Protein AF-A0A8S2HSR0-F1 (afdb_monomer_lite)

pLDDT: mean 73.61, std 18.86, range [25.25, 98.0]

Foldseek 3Di:
DDDDDPPPAPFFFLLLQFPDQDDPLPPVLLVPLPQVLVLLVLFPPPDFDLLACNLQVSVLSVVVVVLLVLLVVLLVVLSVVSRVDIPDDPDDDDPVVVVVVLVVSVVVSLVVSLVVSVVVVCVVVCCVLVVPDQAPSNSQWDWDDPDPPDDTDIDRDQLDPVDPDGSNHCQQNRKDFHAHADPVGHGLGTDPQQIRGNYSVSSNQSGFQLLLQDPVSVVSSQVVSCVRRVDGSPDDRDHDDVVSAPDDSRDGRNVCSSSSVGRDGRRDGDPCSRPVD

Sequence (277 aa):
MGGLFHNEYPMINISQLATTIDKPIDKEFLALPFHWINYLQLTSIAELNKNDVRGVGPLIFQTLSSFCDLSLKTIENELSIFNSTKYVTKNVYLQDLFQSQSEQTVAFFIQRTINTFLLTLSVVRGASTSNQLYSGLLTNWIFTTTDLVFPQFFYNDPANPSMYCSCKTDPTTCSALAGVYDYIGRPLIIIPNFRVGCYVIETTFSSTIECFYNQTCFNSFNKLIYSESNARFNATPMIWSQNTSRYLPTTNVQTIIEQLMIERWNDEISFESYFNE

Organism: NCBI:txid1234261

Secondary structure (DSSP, 8-state):
------------BGGGS-S-------HHHHHTHHHHHHHHTTS--TT--TTBHHHHHHHHHHHHHHHHHHHHHHHHHHHHHHHHSB---SS---HHHHHHHHHHHHHHHHHHHHHHHHHHHHHHHHHHHHS-PPPTT-TT-EEE--TTTSPPEEE---S-TTS---TTT-TTT-EEEEEEE-TTS-EEEEEEEEEEESSHHHHHHH-B-GGGG-HHHHHHHHHHHHHHHS-----------TTT-SS-TTSBHHHHHHTTT-S-------HHHHH--

Structure (mmCIF, N/CA/C/O backbone):
data_AF-A0A8S2HSR0-F1
#
_entry.id   AF-A0A8S2HSR0-F1
#
loop_
_atom_site.group_PDB
_atom_site.id
_atom_site.type_symbol
_atom_site.label_atom_id
_atom_site.label_alt_id
_atom_site.label_comp_id
_atom_site.label_asym_id
_atom_site.label_entity_id
_atom_site.label_seq_id
_atom_site.pdbx_PDB_ins_code
_atom_site.Cartn_x
_atom_site.Cartn_y
_atom_site.Cartn_z
_atom_site.occupancy
_atom_site.B_iso_or_equiv
_atom_site.auth_seq_id
_atom_site.auth_comp_id
_atom_site.auth_asym_id
_atom_site.auth_atom_id
_atom_site.pdbx_PDB_model_num
ATOM 1 N N . MET A 1 1 ? -35.502 -12.160 59.399 1.00 33.66 1 MET A N 1
ATOM 2 C CA . MET A 1 1 ? -34.488 -13.007 58.737 1.00 33.66 1 MET A CA 1
ATOM 3 C C . MET A 1 1 ? -34.690 -12.852 57.244 1.00 33.66 1 MET A C 1
ATOM 5 O O . MET A 1 1 ? -35.731 -13.253 56.746 1.00 33.66 1 MET A O 1
ATOM 9 N N . GLY A 1 2 ? -33.780 -12.129 56.592 1.00 28.39 2 GLY A N 1
ATOM 10 C CA . GLY A 1 2 ? -33.852 -11.826 55.166 1.00 28.39 2 GLY A CA 1
ATOM 11 C C . GLY A 1 2 ? -33.470 -13.044 54.333 1.00 28.39 2 GLY A C 1
ATOM 12 O O . GLY A 1 2 ? -32.400 -13.614 54.536 1.00 28.39 2 GLY A O 1
ATOM 13 N N . GLY A 1 3 ? -34.357 -13.433 53.422 1.00 25.94 3 GLY A N 1
ATOM 14 C CA . GLY A 1 3 ? -34.042 -14.345 52.331 1.00 25.94 3 GLY A CA 1
ATOM 15 C C . GLY A 1 3 ? -33.394 -13.548 51.206 1.00 25.94 3 GLY A C 1
ATOM 16 O O . GLY A 1 3 ? -34.009 -12.639 50.654 1.00 25.94 3 GLY A O 1
ATOM 17 N N . LEU A 1 4 ? -32.132 -13.863 50.928 1.00 25.25 4 LEU A N 1
ATOM 18 C CA . LEU A 1 4 ? -31.367 -13.374 49.789 1.00 25.25 4 LEU A CA 1
ATOM 19 C C . LEU A 1 4 ? -32.058 -13.818 48.495 1.00 25.25 4 LEU A C 1
ATOM 21 O O . LEU A 1 4 ? -31.996 -14.988 48.126 1.00 25.25 4 LEU A O 1
ATOM 25 N N . PHE A 1 5 ? -32.702 -12.881 47.802 1.00 27.58 5 PHE A N 1
ATOM 26 C CA . PHE A 1 5 ? -32.958 -13.025 46.376 1.00 27.58 5 PHE A CA 1
ATOM 27 C C . PHE A 1 5 ? -31.604 -12.930 45.669 1.00 27.58 5 PHE A C 1
ATOM 29 O O . PHE A 1 5 ? -30.975 -11.870 45.642 1.00 27.58 5 PHE A O 1
ATOM 36 N N . HIS A 1 6 ? -31.126 -14.056 45.141 1.00 27.88 6 HIS A N 1
ATOM 37 C CA . HIS A 1 6 ? -30.113 -14.048 44.097 1.00 27.88 6 HIS A CA 1
ATOM 38 C C . HIS A 1 6 ? -30.733 -13.358 42.879 1.00 27.88 6 HIS A C 1
ATOM 40 O O . HIS A 1 6 ? -31.466 -13.973 42.113 1.00 27.88 6 HIS A O 1
ATOM 46 N N . ASN A 1 7 ? -30.481 -12.056 42.737 1.00 27.94 7 ASN A N 1
ATOM 47 C CA . ASN A 1 7 ? -30.704 -11.359 41.479 1.00 27.94 7 ASN A CA 1
ATOM 48 C C . ASN A 1 7 ? -29.686 -11.912 40.479 1.00 27.94 7 ASN A C 1
ATOM 50 O O . ASN A 1 7 ? -28.514 -11.530 40.501 1.00 27.94 7 ASN A O 1
ATOM 54 N N . GLU A 1 8 ? -30.121 -12.849 39.645 1.00 28.33 8 GLU A N 1
ATOM 55 C CA . GLU A 1 8 ? -29.437 -13.162 38.399 1.00 28.33 8 GLU A CA 1
ATOM 56 C C . GLU A 1 8 ? -29.552 -11.927 37.502 1.00 28.33 8 GLU A C 1
ATOM 58 O O . GLU A 1 8 ? -30.628 -11.554 37.039 1.00 28.33 8 GLU A O 1
ATOM 63 N N . TYR A 1 9 ? -28.438 -11.213 37.358 1.00 33.34 9 TYR A N 1
ATOM 64 C CA . TYR A 1 9 ? -28.335 -10.065 36.468 1.00 33.34 9 TYR A CA 1
ATOM 65 C C . TYR A 1 9 ? -28.288 -10.571 35.020 1.00 33.34 9 TYR A C 1
ATOM 67 O O . TYR A 1 9 ? -27.481 -11.467 34.747 1.00 33.34 9 TYR A O 1
ATOM 75 N N . PRO A 1 10 ? -29.063 -10.002 34.081 1.00 30.59 10 PRO A N 1
ATOM 76 C CA . PRO A 1 10 ? -28.893 -10.317 32.670 1.00 30.59 10 PRO A CA 1
ATOM 77 C C . PRO A 1 10 ? -27.497 -9.851 32.232 1.00 30.59 10 PRO A C 1
ATOM 79 O O . PRO A 1 10 ? -27.184 -8.662 32.209 1.00 30.59 10 PRO A O 1
ATOM 82 N N . MET A 1 11 ? -26.615 -10.816 31.972 1.00 29.48 11 MET A N 1
ATOM 83 C CA . MET A 1 11 ? -25.288 -10.595 31.406 1.00 29.48 11 MET A CA 1
ATOM 84 C C . MET A 1 11 ? -25.405 -10.711 29.889 1.00 29.48 11 MET A C 1
ATOM 86 O O . MET A 1 11 ? -25.562 -11.821 29.391 1.00 29.48 11 MET A O 1
ATOM 90 N N . ILE A 1 12 ? -25.308 -9.593 29.170 1.00 38.16 12 ILE A N 1
ATOM 91 C CA . ILE A 1 12 ? -25.496 -9.562 27.713 1.00 38.16 12 ILE A CA 1
ATOM 92 C C . ILE A 1 12 ? -24.174 -9.214 27.012 1.00 38.16 12 ILE A C 1
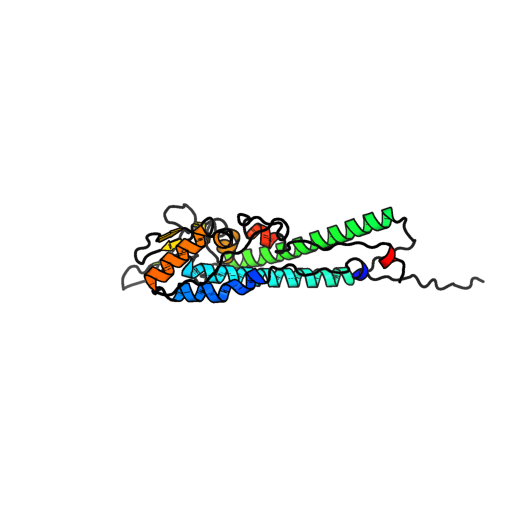ATOM 94 O O . ILE A 1 12 ? -23.345 -8.454 27.522 1.00 38.16 12 ILE A O 1
ATOM 98 N N . ASN A 1 13 ? -23.934 -9.883 25.885 1.00 36.09 13 ASN A N 1
ATOM 99 C CA . ASN A 1 13 ? -22.678 -9.910 25.145 1.00 36.09 13 ASN A CA 1
ATOM 100 C C . ASN A 1 13 ? -22.611 -8.748 24.137 1.00 36.09 13 ASN A C 1
ATOM 102 O O . ASN A 1 13 ? -23.521 -8.569 23.333 1.00 36.09 13 ASN A O 1
ATOM 106 N N . ILE A 1 14 ? -21.508 -7.992 24.133 1.00 40.66 14 ILE A N 1
ATOM 107 C CA . ILE A 1 14 ? -21.261 -6.891 23.183 1.00 40.66 14 ILE A CA 1
ATOM 108 C C . ILE A 1 14 ? -21.230 -7.379 21.721 1.00 40.66 14 ILE A C 1
ATOM 110 O O . ILE A 1 14 ? -21.437 -6.585 20.806 1.00 40.66 14 ILE A O 1
ATOM 114 N N . SER A 1 15 ? -21.089 -8.688 21.481 1.00 39.09 15 SER A N 1
ATOM 115 C CA . SER A 1 15 ? -21.223 -9.298 20.152 1.00 39.09 15 SER A CA 1
ATOM 116 C C . SER A 1 15 ? -22.568 -9.058 19.458 1.00 39.09 15 SER A C 1
ATOM 118 O O . SER A 1 15 ? -22.692 -9.374 18.280 1.00 39.09 15 SER A O 1
ATOM 120 N N . GLN A 1 16 ? -23.573 -8.540 20.167 1.00 39.53 16 GLN A N 1
ATOM 121 C CA . GLN A 1 16 ? -24.896 -8.209 19.627 1.00 39.53 16 GLN A CA 1
ATOM 122 C C . GLN A 1 16 ? -25.011 -6.769 19.101 1.00 39.53 16 GLN A C 1
ATOM 124 O O . GLN A 1 16 ? -26.018 -6.430 18.487 1.00 39.53 16 GLN A O 1
ATOM 129 N N . LEU A 1 17 ? -23.991 -5.926 19.302 1.00 37.09 17 LEU A N 1
ATOM 130 C CA . LEU A 1 17 ? -23.983 -4.527 18.849 1.00 37.09 17 LEU A CA 1
ATOM 131 C C . LEU A 1 17 ? -23.546 -4.340 17.385 1.00 37.09 17 LEU A C 1
ATOM 133 O O . LEU A 1 17 ? -23.604 -3.222 16.889 1.00 37.09 17 LEU A O 1
ATOM 137 N N . ALA A 1 18 ? -23.106 -5.394 16.691 1.00 33.91 18 ALA A N 1
ATOM 138 C CA . ALA A 1 18 ? -22.676 -5.312 15.296 1.00 33.91 18 ALA A CA 1
ATOM 139 C C . ALA A 1 18 ? -23.160 -6.537 14.509 1.00 33.91 18 ALA A C 1
ATOM 141 O O . ALA A 1 18 ? -22.504 -7.578 14.483 1.00 33.91 18 ALA A O 1
ATOM 142 N N . THR A 1 19 ? -24.314 -6.427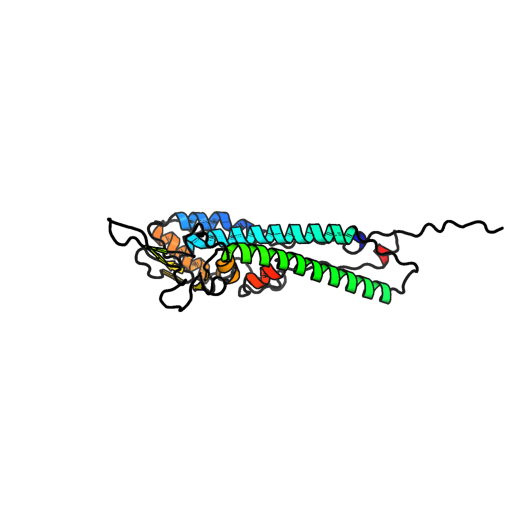 13.849 1.00 31.17 19 THR A N 1
ATOM 143 C CA . THR A 1 19 ? -24.895 -7.539 13.082 1.00 31.17 19 THR A CA 1
ATOM 144 C C . THR A 1 19 ? -24.198 -7.824 11.756 1.00 31.17 19 THR A C 1
ATOM 146 O O . THR A 1 19 ? -24.496 -8.849 11.146 1.00 31.17 19 THR A O 1
ATOM 149 N N . THR A 1 20 ? -23.256 -7.006 11.273 1.00 34.81 20 THR A N 1
ATOM 150 C CA . THR A 1 20 ? -22.448 -7.381 10.095 1.00 34.81 20 THR A CA 1
ATOM 151 C C . THR A 1 20 ? -21.240 -6.464 9.913 1.00 34.81 20 THR A C 1
ATOM 153 O O . THR A 1 20 ? -21.320 -5.511 9.157 1.00 34.81 20 THR A O 1
ATOM 156 N N . ILE A 1 21 ? -20.074 -6.755 10.499 1.00 33.47 21 ILE A N 1
ATOM 157 C CA . ILE A 1 21 ? -18.823 -6.221 9.920 1.00 33.47 21 ILE A CA 1
ATOM 158 C C . ILE A 1 21 ? -18.535 -7.061 8.670 1.00 33.47 21 ILE A C 1
ATOM 160 O O . ILE A 1 21 ? -17.778 -8.030 8.710 1.00 33.47 21 ILE A O 1
ATOM 164 N N . ASP A 1 22 ? -19.240 -6.757 7.579 1.00 35.25 22 ASP A N 1
ATOM 165 C CA . ASP A 1 22 ? -18.986 -7.370 6.278 1.00 35.25 22 ASP A CA 1
ATOM 166 C C . ASP A 1 22 ? -17.750 -6.723 5.642 1.00 35.25 22 ASP A C 1
ATOM 168 O O . ASP A 1 22 ? -17.433 -5.571 5.932 1.00 35.25 22 ASP A O 1
ATOM 172 N N . LYS A 1 23 ? -17.010 -7.487 4.835 1.00 46.31 23 LYS A N 1
ATOM 173 C CA . LYS A 1 23 ? -15.664 -7.156 4.339 1.00 46.31 23 LYS A CA 1
ATOM 174 C C . LYS A 1 23 ? -15.751 -6.487 2.958 1.00 46.31 23 LYS A C 1
ATOM 176 O O . LYS A 1 23 ? -15.773 -7.224 1.970 1.00 46.31 23 LYS A O 1
ATOM 181 N N . PRO A 1 24 ? -15.694 -5.147 2.800 1.00 43.16 24 PRO A N 1
ATOM 182 C CA . PRO A 1 24 ? -15.496 -4.550 1.493 1.00 43.16 24 PRO A CA 1
ATOM 183 C C . PRO A 1 24 ? -13.994 -4.331 1.314 1.00 43.16 24 PRO A C 1
ATOM 185 O O . PRO A 1 24 ? -13.535 -3.210 1.126 1.00 43.16 24 PRO A O 1
ATOM 188 N N . ILE A 1 25 ? -13.207 -5.398 1.455 1.00 49.03 25 ILE A N 1
ATOM 189 C CA . ILE A 1 25 ? -11.884 -5.379 0.847 1.00 49.03 25 ILE A CA 1
ATOM 190 C C . ILE A 1 25 ? -12.137 -5.745 -0.599 1.00 49.03 25 ILE A C 1
ATOM 192 O O . ILE A 1 25 ? -12.647 -6.831 -0.884 1.00 49.03 25 ILE A O 1
ATOM 196 N N . ASP A 1 26 ? -11.840 -4.805 -1.485 1.00 46.81 26 ASP A N 1
ATOM 197 C CA . ASP A 1 26 ? -12.071 -4.959 -2.907 1.00 46.81 26 ASP A CA 1
ATOM 198 C C . ASP A 1 26 ? -11.382 -6.237 -3.426 1.00 46.81 26 ASP A C 1
ATOM 200 O O . ASP A 1 26 ? -10.157 -6.343 -3.515 1.00 46.81 26 ASP A O 1
ATOM 204 N N . LYS A 1 27 ? -12.196 -7.252 -3.740 1.00 39.09 27 LYS A N 1
ATOM 205 C CA . LYS A 1 27 ? -11.732 -8.527 -4.296 1.00 39.09 27 LYS A CA 1
ATOM 206 C C . LYS A 1 27 ? -11.222 -8.363 -5.731 1.00 39.09 27 LYS A C 1
ATOM 208 O O . LYS A 1 27 ? -10.411 -9.183 -6.159 1.00 39.09 27 LYS A O 1
ATOM 213 N N . GLU A 1 28 ? -11.640 -7.325 -6.462 1.00 43.19 28 GLU A N 1
ATOM 214 C CA . GLU A 1 28 ? -11.102 -7.016 -7.796 1.00 43.19 28 GLU A CA 1
ATOM 215 C C . GLU A 1 28 ? -9.646 -6.542 -7.699 1.00 43.19 28 GLU A C 1
ATOM 217 O O . GLU A 1 28 ? -8.808 -6.899 -8.532 1.00 43.19 28 GLU A O 1
ATOM 222 N N . PHE A 1 29 ? -9.311 -5.851 -6.608 1.00 42.97 29 PHE A N 1
ATOM 223 C CA . PHE A 1 29 ? -7.965 -5.377 -6.295 1.00 42.97 29 PHE A CA 1
ATOM 224 C C . PHE A 1 29 ? -6.933 -6.512 -6.142 1.00 42.97 29 PHE A C 1
ATOM 226 O O . PHE A 1 29 ? -5.764 -6.354 -6.498 1.00 42.97 29 PHE A O 1
ATOM 233 N N . LEU A 1 30 ? -7.371 -7.686 -5.666 1.00 41.28 30 LEU A N 1
ATOM 234 C CA . LEU A 1 30 ? -6.542 -8.887 -5.490 1.00 41.28 30 LEU A CA 1
ATOM 235 C C . LEU A 1 30 ? -6.424 -9.750 -6.759 1.00 41.28 30 LEU A C 1
ATOM 237 O O . LEU A 1 30 ? -5.517 -10.577 -6.845 1.00 41.28 30 LEU A O 1
ATOM 241 N N . ALA A 1 31 ? -7.320 -9.584 -7.738 1.00 38.75 31 ALA A N 1
ATOM 242 C CA . ALA A 1 31 ? -7.379 -10.416 -8.947 1.00 38.75 31 ALA A CA 1
ATOM 243 C C . ALA A 1 31 ? -6.512 -9.882 -10.102 1.00 38.75 31 ALA A C 1
ATOM 245 O O . ALA A 1 31 ? -6.051 -10.648 -10.951 1.00 38.75 31 ALA A O 1
ATOM 246 N N . LEU A 1 32 ? -6.239 -8.576 -10.114 1.00 46.28 32 LEU A N 1
ATOM 247 C CA . LEU A 1 32 ? -5.397 -7.920 -11.114 1.00 46.28 32 LEU A CA 1
ATOM 248 C C . LEU A 1 32 ? -3.962 -8.475 -11.246 1.00 46.28 32 LEU A C 1
ATOM 250 O O . LEU A 1 32 ? -3.531 -8.607 -12.392 1.00 46.28 32 LEU A O 1
ATOM 254 N N . PRO A 1 33 ? -3.218 -8.857 -10.182 1.00 51.69 33 PRO A N 1
ATOM 255 C CA . PRO A 1 33 ? -1.779 -9.131 -10.261 1.00 51.69 33 PRO A CA 1
ATOM 256 C C . PRO A 1 33 ? -1.385 -10.141 -11.343 1.00 51.69 33 PRO A C 1
ATOM 258 O O . PRO A 1 33 ? -0.390 -9.952 -12.032 1.00 51.69 33 PRO A O 1
ATOM 261 N N . PHE A 1 34 ? -2.170 -11.194 -11.566 1.00 45.69 34 PHE A N 1
ATOM 262 C CA . PHE A 1 34 ? -1.697 -12.324 -12.368 1.00 45.69 34 PHE A CA 1
ATOM 263 C C . PHE A 1 34 ? -1.610 -12.061 -13.874 1.00 45.69 34 PHE A C 1
ATOM 265 O O . PHE A 1 34 ? -0.771 -12.668 -14.537 1.00 45.69 34 PHE A O 1
ATOM 272 N N . HIS A 1 35 ? -2.425 -11.168 -14.440 1.00 51.22 35 HIS A N 1
ATOM 273 C CA . HIS A 1 35 ? -2.429 -10.979 -15.894 1.00 51.22 35 HIS A CA 1
ATOM 274 C C . HIS A 1 35 ? -1.404 -9.948 -16.359 1.00 51.22 35 HIS A C 1
ATOM 276 O O . HIS A 1 35 ? -0.638 -10.243 -17.271 1.00 51.22 35 HIS A O 1
ATOM 282 N N . TRP A 1 36 ? -1.341 -8.770 -15.734 1.00 52.78 36 TRP A N 1
ATOM 283 C CA . TRP A 1 36 ? -0.462 -7.690 -16.196 1.00 52.78 36 TRP A CA 1
ATOM 284 C C . TRP A 1 36 ? 1.030 -7.980 -15.935 1.00 52.78 36 TRP A C 1
ATOM 286 O O . TRP A 1 36 ? 1.848 -7.669 -16.797 1.00 52.78 36 TRP A O 1
ATOM 296 N N . ILE A 1 37 ? 1.377 -8.662 -14.829 1.00 54.47 37 ILE A N 1
ATOM 297 C CA . ILE A 1 37 ? 2.761 -9.068 -14.503 1.00 54.47 37 ILE A CA 1
ATOM 298 C C . ILE A 1 37 ? 3.353 -9.942 -15.619 1.00 54.47 37 ILE A C 1
ATOM 300 O O . ILE A 1 37 ? 4.491 -9.726 -16.033 1.00 54.47 37 ILE A O 1
ATOM 304 N N . ASN A 1 38 ? 2.568 -10.879 -16.161 1.00 57.28 38 ASN A N 1
ATOM 305 C CA . ASN A 1 38 ? 3.020 -11.773 -17.229 1.00 57.28 38 ASN A CA 1
ATOM 306 C C . ASN A 1 38 ? 3.324 -11.023 -18.533 1.00 57.28 38 ASN A C 1
ATOM 308 O O . ASN A 1 38 ? 4.249 -11.400 -19.245 1.00 57.28 38 ASN A O 1
ATOM 312 N N . TYR A 1 39 ? 2.595 -9.942 -18.843 1.00 56.88 39 TYR A N 1
ATOM 313 C CA . TYR A 1 39 ? 2.874 -9.138 -20.039 1.00 56.88 39 TYR A CA 1
ATOM 314 C C . TYR A 1 39 ? 4.157 -8.309 -19.910 1.00 56.88 39 TYR A C 1
ATOM 316 O O . TYR A 1 39 ? 4.803 -8.033 -20.918 1.00 56.88 39 TYR A O 1
ATOM 324 N N . LEU A 1 40 ? 4.553 -7.941 -18.689 1.00 55.19 40 LEU A N 1
ATOM 325 C CA . LEU A 1 40 ? 5.779 -7.178 -18.434 1.00 55.19 40 LEU A CA 1
ATOM 326 C C . LEU A 1 40 ? 7.034 -8.057 -18.383 1.00 55.19 40 LEU A C 1
ATOM 328 O O . LEU A 1 40 ? 8.138 -7.555 -18.565 1.00 55.19 40 LEU A O 1
ATOM 332 N N . GLN A 1 41 ? 6.870 -9.369 -18.204 1.00 55.00 41 GLN A N 1
ATOM 333 C CA . GLN A 1 41 ? 7.952 -10.352 -18.317 1.00 55.00 41 GLN A CA 1
ATOM 334 C C . GLN A 1 41 ? 8.335 -10.671 -19.775 1.00 55.00 41 GLN A C 1
ATOM 336 O O . GLN A 1 41 ? 9.382 -11.269 -20.007 1.00 55.00 41 GLN A O 1
ATOM 341 N N . LEU A 1 42 ? 7.515 -10.278 -20.762 1.00 53.16 42 LEU A N 1
ATOM 342 C CA . LEU A 1 42 ? 7.764 -10.533 -22.193 1.00 53.16 42 LEU A CA 1
ATOM 343 C C . LEU A 1 42 ? 8.821 -9.604 -22.809 1.00 53.16 42 LEU A C 1
ATOM 345 O O . LEU A 1 42 ? 9.240 -9.812 -23.946 1.00 53.16 42 LEU A O 1
ATOM 349 N N . THR A 1 43 ? 9.240 -8.576 -22.077 1.00 54.12 43 THR A N 1
ATOM 350 C CA . THR A 1 43 ? 10.168 -7.547 -22.544 1.00 54.12 43 THR A CA 1
ATOM 351 C C . THR A 1 43 ? 11.547 -7.809 -21.950 1.00 54.12 43 THR A C 1
ATOM 353 O O . THR A 1 43 ? 11.644 -8.009 -20.741 1.00 54.12 43 THR A O 1
ATOM 356 N N . SER A 1 44 ? 12.604 -7.841 -22.771 1.00 50.31 44 SER A N 1
ATOM 357 C CA . SER A 1 44 ? 13.979 -8.124 -22.323 1.00 50.31 44 SER A CA 1
ATOM 358 C C . SER A 1 44 ? 14.356 -7.288 -21.089 1.00 50.31 44 SER A C 1
ATOM 360 O O . SER A 1 44 ? 14.410 -6.065 -21.156 1.00 50.31 44 SER A O 1
ATOM 362 N N . ILE A 1 45 ? 14.623 -7.976 -19.975 1.00 54.44 45 ILE A N 1
ATOM 363 C CA . ILE A 1 45 ? 14.814 -7.432 -18.614 1.00 54.44 45 ILE A CA 1
ATOM 364 C C . ILE A 1 45 ? 16.286 -7.030 -18.361 1.00 54.44 45 ILE A C 1
ATOM 366 O O . ILE A 1 45 ? 16.672 -6.691 -17.244 1.00 54.44 45 ILE A O 1
ATOM 370 N N . ALA A 1 46 ? 17.150 -7.116 -19.377 1.00 44.94 46 ALA A N 1
ATOM 371 C CA . ALA A 1 46 ? 18.553 -6.743 -19.239 1.00 44.94 46 ALA A CA 1
ATOM 372 C C . ALA A 1 46 ? 18.666 -5.228 -18.987 1.00 44.94 46 ALA A C 1
ATOM 374 O O . ALA A 1 46 ? 18.384 -4.429 -19.876 1.00 44.94 46 ALA A O 1
ATOM 375 N N . GLU A 1 47 ? 19.057 -4.882 -17.756 1.00 54.06 47 GLU A N 1
ATOM 376 C CA . GLU A 1 47 ? 19.289 -3.522 -17.242 1.00 54.06 47 GLU A CA 1
ATOM 377 C C . GLU A 1 47 ? 18.040 -2.628 -17.201 1.00 54.06 47 GLU A C 1
ATOM 379 O O . GLU A 1 47 ? 18.001 -1.531 -17.756 1.00 54.06 47 GLU A O 1
ATOM 384 N N . LEU A 1 48 ? 16.997 -3.078 -16.493 1.00 63.12 48 LEU A N 1
ATOM 385 C CA . LEU A 1 48 ? 15.872 -2.199 -16.177 1.00 63.12 48 LEU A CA 1
ATOM 386 C C . LEU A 1 48 ? 16.353 -0.999 -15.353 1.00 63.12 48 LEU A C 1
ATOM 388 O O . LEU A 1 48 ? 16.984 -1.145 -14.304 1.00 63.12 48 LEU A O 1
ATOM 392 N N . ASN A 1 49 ? 16.001 0.197 -15.824 1.00 74.19 49 ASN A N 1
ATOM 393 C CA . ASN A 1 49 ? 16.104 1.423 -15.045 1.00 74.19 49 ASN A CA 1
ATOM 394 C C . ASN A 1 49 ? 15.487 1.185 -13.652 1.00 74.19 49 ASN A C 1
ATOM 396 O O . ASN A 1 49 ? 14.418 0.590 -13.547 1.00 74.19 49 ASN A O 1
ATOM 400 N N . LYS A 1 50 ? 16.121 1.662 -12.576 1.00 76.00 50 LYS A N 1
ATOM 401 C CA . LYS A 1 50 ? 15.607 1.494 -11.200 1.00 76.00 50 LYS A CA 1
ATOM 402 C C . LYS A 1 50 ? 14.173 2.006 -11.007 1.00 76.00 50 LYS A C 1
ATOM 404 O O . LYS A 1 50 ? 13.468 1.529 -10.127 1.00 76.00 50 LYS A O 1
ATOM 409 N N . ASN A 1 51 ? 13.746 2.961 -11.836 1.00 81.81 51 ASN A N 1
ATOM 410 C CA . ASN A 1 51 ? 12.403 3.533 -11.819 1.00 81.81 51 ASN A CA 1
ATOM 411 C C . ASN A 1 51 ? 11.428 2.797 -12.760 1.00 81.81 51 ASN A C 1
ATOM 413 O O . ASN A 1 51 ? 10.306 3.262 -12.973 1.00 81.81 51 ASN A O 1
ATOM 417 N N . ASP A 1 52 ? 11.840 1.670 -13.346 1.00 84.38 52 ASP A N 1
ATOM 418 C CA . ASP A 1 52 ? 11.016 0.893 -14.262 1.00 84.38 52 ASP A CA 1
ATOM 419 C C . ASP A 1 52 ? 9.943 0.095 -13.512 1.00 84.38 52 ASP A C 1
ATOM 421 O O . ASP A 1 52 ? 10.218 -0.802 -12.707 1.00 84.38 52 ASP A O 1
ATOM 425 N N . VAL A 1 53 ? 8.685 0.408 -13.810 1.00 82.69 53 VAL A N 1
ATOM 426 C CA . VAL A 1 53 ? 7.511 -0.192 -13.177 1.00 82.69 53 VAL A CA 1
ATOM 427 C C . VAL A 1 53 ? 7.397 -1.696 -13.429 1.00 82.69 53 VAL A C 1
ATOM 429 O O . VAL A 1 53 ? 6.741 -2.390 -12.656 1.00 82.69 53 VAL A O 1
ATOM 432 N N . ARG A 1 54 ? 8.051 -2.231 -14.468 1.00 79.00 54 ARG A N 1
ATOM 433 C CA . ARG A 1 54 ? 8.033 -3.669 -14.767 1.00 79.00 54 ARG A CA 1
ATOM 434 C C . ARG A 1 54 ? 8.717 -4.488 -13.685 1.00 79.00 54 ARG A C 1
ATOM 436 O O . ARG A 1 54 ? 8.279 -5.601 -13.414 1.00 79.00 54 ARG A O 1
ATOM 443 N N . GLY A 1 55 ? 9.734 -3.921 -13.035 1.00 77.44 55 GLY A N 1
ATOM 444 C CA . GLY A 1 55 ? 10.406 -4.550 -11.900 1.00 77.44 55 GLY A CA 1
ATOM 445 C C . GLY A 1 55 ? 9.653 -4.358 -10.583 1.00 77.44 55 GLY A C 1
ATOM 446 O O . GLY A 1 55 ? 9.435 -5.315 -9.843 1.00 77.44 55 GLY A O 1
ATOM 447 N N . VAL A 1 56 ? 9.234 -3.124 -10.285 1.00 78.56 56 VAL A N 1
ATOM 448 C CA . VAL A 1 56 ? 8.707 -2.767 -8.951 1.00 78.56 56 VAL A CA 1
ATOM 449 C C . VAL A 1 56 ? 7.195 -2.909 -8.812 1.00 78.56 56 VAL A C 1
ATOM 451 O O . VAL A 1 56 ? 6.695 -3.221 -7.733 1.00 78.56 56 VAL A O 1
ATOM 454 N N . GLY A 1 57 ? 6.445 -2.691 -9.889 1.00 78.94 57 GLY A N 1
ATOM 455 C CA . GLY A 1 57 ? 4.993 -2.653 -9.843 1.00 78.94 57 GLY A CA 1
ATOM 456 C C . GLY A 1 57 ? 4.350 -3.958 -9.351 1.00 78.94 57 GLY A C 1
ATOM 457 O O . GLY A 1 57 ? 3.433 -3.874 -8.534 1.00 78.94 57 GLY A O 1
ATOM 458 N N . PRO A 1 58 ? 4.801 -5.157 -9.791 1.00 77.25 58 PRO A N 1
ATOM 459 C CA . PRO A 1 58 ? 4.284 -6.433 -9.292 1.00 77.25 58 PRO A CA 1
ATOM 460 C C . PRO A 1 58 ? 4.283 -6.516 -7.761 1.00 77.25 58 PRO A C 1
ATOM 462 O O . PRO A 1 58 ? 3.350 -7.042 -7.153 1.00 77.25 58 PRO A O 1
ATOM 465 N N . LEU A 1 59 ? 5.311 -5.942 -7.131 1.00 79.44 59 LEU A N 1
ATOM 466 C CA . LEU A 1 59 ? 5.489 -5.978 -5.685 1.00 79.44 59 LEU A CA 1
ATOM 467 C C . LEU A 1 59 ? 4.587 -4.992 -4.938 1.00 79.44 59 LEU A C 1
ATOM 469 O O . LEU A 1 59 ? 4.296 -5.226 -3.764 1.00 79.44 59 LEU A O 1
ATOM 473 N N . ILE A 1 60 ? 4.098 -3.932 -5.592 1.00 82.94 60 ILE A N 1
ATOM 474 C CA . ILE A 1 60 ? 3.100 -3.042 -4.982 1.00 82.94 60 ILE A CA 1
ATOM 475 C C . ILE A 1 60 ? 1.835 -3.834 -4.663 1.00 82.94 60 ILE A C 1
ATOM 477 O O . ILE A 1 60 ? 1.328 -3.756 -3.550 1.00 82.94 60 ILE A O 1
ATOM 481 N N . PHE A 1 61 ? 1.363 -4.669 -5.586 1.00 78.81 61 PHE A N 1
ATOM 482 C CA . PHE A 1 61 ? 0.171 -5.481 -5.341 1.00 78.81 61 PHE A CA 1
ATOM 483 C C . PHE A 1 61 ? 0.381 -6.562 -4.288 1.00 78.81 61 PHE A C 1
ATOM 485 O O . PHE A 1 61 ? -0.513 -6.815 -3.486 1.00 78.81 61 PHE A O 1
ATOM 492 N N . GLN A 1 62 ? 1.569 -7.167 -4.241 1.00 82.50 62 GLN A N 1
ATOM 493 C CA . GLN A 1 62 ? 1.916 -8.084 -3.152 1.00 82.50 62 GLN A CA 1
ATOM 494 C C . GLN A 1 62 ? 1.904 -7.362 -1.796 1.00 82.50 62 GLN A C 1
ATOM 496 O O . GLN A 1 62 ? 1.393 -7.891 -0.807 1.00 82.50 62 GLN A O 1
ATOM 501 N N . THR A 1 63 ? 2.418 -6.132 -1.758 1.00 87.06 63 THR A N 1
ATOM 502 C CA . THR A 1 63 ? 2.433 -5.285 -0.557 1.00 87.06 63 THR A CA 1
ATOM 503 C C . THR A 1 63 ? 1.020 -4.896 -0.135 1.00 87.06 63 THR A C 1
ATOM 505 O O . THR A 1 63 ? 0.672 -5.026 1.035 1.00 87.06 63 THR A O 1
ATOM 508 N N . LEU A 1 64 ? 0.177 -4.501 -1.088 1.00 86.19 64 LEU A N 1
ATOM 509 C CA . LEU A 1 64 ? -1.237 -4.203 -0.870 1.00 86.19 64 LEU A CA 1
ATOM 510 C C . LEU A 1 64 ? -2.001 -5.415 -0.334 1.00 86.19 64 LEU A C 1
ATOM 512 O O . LEU A 1 64 ? -2.713 -5.286 0.655 1.00 86.19 64 LEU A O 1
ATOM 516 N N . SER A 1 65 ? -1.806 -6.597 -0.925 1.00 83.06 65 SER A N 1
ATOM 517 C CA . SER A 1 65 ? -2.397 -7.848 -0.433 1.00 83.06 65 SER A CA 1
ATOM 518 C C . SER A 1 65 ? -1.955 -8.152 1.000 1.00 83.06 65 SER A C 1
ATOM 520 O O . SER A 1 65 ? -2.777 -8.507 1.838 1.00 83.06 65 SER A O 1
ATOM 522 N N . SER A 1 66 ? -0.670 -7.960 1.306 1.00 88.56 66 SER A N 1
ATOM 523 C CA . SER A 1 66 ? -0.133 -8.189 2.652 1.00 88.56 66 SER A CA 1
ATOM 524 C C . SER A 1 66 ? -0.715 -7.213 3.679 1.00 88.56 66 SER A C 1
ATOM 526 O O . SER A 1 66 ? -1.024 -7.612 4.802 1.00 88.56 66 SER A O 1
ATOM 528 N N . PHE A 1 67 ? -0.888 -5.938 3.312 1.00 89.25 67 PHE A N 1
ATOM 529 C CA . PHE A 1 67 ? -1.517 -4.952 4.192 1.00 89.25 67 PHE A CA 1
ATOM 530 C C . PHE A 1 67 ? -3.010 -5.195 4.367 1.00 89.25 67 PHE A C 1
ATOM 532 O O . PHE A 1 67 ? -3.491 -5.075 5.485 1.00 89.25 67 PHE A O 1
ATOM 539 N N . CYS A 1 68 ? -3.707 -5.625 3.320 1.00 86.12 68 CYS A N 1
ATOM 540 C CA . CYS A 1 68 ? -5.082 -6.099 3.404 1.00 86.12 68 CYS A CA 1
ATOM 541 C C . CYS A 1 68 ? -5.217 -7.242 4.426 1.00 86.12 68 CYS A C 1
ATOM 543 O O . CYS A 1 68 ? -6.039 -7.161 5.340 1.00 86.12 68 CYS A O 1
ATOM 545 N N . ASP A 1 69 ? -4.372 -8.273 4.335 1.00 87.69 69 ASP A N 1
ATOM 546 C CA . ASP A 1 69 ? -4.384 -9.394 5.283 1.00 87.69 69 ASP A CA 1
ATOM 547 C C . ASP A 1 69 ? -4.072 -8.942 6.713 1.00 87.69 69 ASP A C 1
ATOM 549 O O . ASP A 1 69 ? -4.653 -9.448 7.677 1.00 87.69 69 ASP A O 1
ATOM 553 N N . LEU A 1 70 ? -3.151 -7.988 6.867 1.00 91.75 70 LEU A N 1
ATOM 554 C CA . LEU A 1 70 ? -2.840 -7.402 8.164 1.00 91.75 70 LEU A CA 1
ATOM 555 C C . LEU A 1 70 ? -4.036 -6.622 8.723 1.00 91.75 70 LEU A C 1
ATOM 557 O O . LEU A 1 70 ? -4.383 -6.825 9.882 1.00 91.75 70 LEU A O 1
ATOM 561 N N . SER A 1 71 ? -4.685 -5.781 7.914 1.00 91.12 71 SER A N 1
ATOM 562 C CA . SER A 1 71 ? -5.885 -5.038 8.305 1.00 91.12 71 SER A CA 1
ATOM 563 C C . SER A 1 71 ? -7.001 -5.987 8.733 1.00 91.12 71 SER A C 1
ATOM 565 O O . SER A 1 71 ? -7.560 -5.798 9.812 1.00 91.12 71 SER A O 1
ATOM 567 N N . LEU A 1 72 ? -7.260 -7.057 7.969 1.00 87.81 72 LEU A N 1
ATOM 568 C CA . LEU A 1 72 ? -8.228 -8.096 8.338 1.00 87.81 72 LEU A CA 1
ATOM 569 C C . LEU A 1 72 ? -7.913 -8.715 9.695 1.00 87.81 72 LEU A C 1
ATOM 571 O O . LEU A 1 72 ? -8.781 -8.756 10.561 1.00 87.81 72 LEU A O 1
ATOM 575 N N . LYS A 1 73 ? -6.669 -9.152 9.906 1.00 91.25 73 LYS A N 1
ATOM 576 C CA . LYS A 1 73 ? -6.255 -9.755 11.179 1.00 91.25 73 LYS A CA 1
ATOM 577 C C . LYS A 1 73 ? -6.375 -8.777 12.342 1.00 91.25 73 LYS A C 1
ATOM 579 O O . LYS A 1 73 ? -6.770 -9.181 13.431 1.00 91.25 73 LYS A O 1
ATOM 584 N N . THR A 1 74 ? -6.042 -7.502 12.139 1.00 92.50 74 THR A N 1
ATOM 585 C CA . THR A 1 74 ? -6.211 -6.481 13.179 1.00 92.50 74 THR A CA 1
ATOM 586 C C . THR A 1 74 ? -7.684 -6.293 13.529 1.00 92.50 74 THR A C 1
ATOM 588 O O . THR A 1 74 ? -8.015 -6.303 14.711 1.00 92.50 74 THR A O 1
ATOM 591 N N . ILE A 1 75 ? -8.566 -6.191 12.531 1.00 88.62 75 ILE A N 1
ATOM 592 C CA . ILE A 1 75 ? -10.014 -6.065 12.743 1.00 88.62 75 ILE A CA 1
ATOM 593 C C . ILE A 1 75 ? -10.561 -7.298 13.468 1.00 88.62 75 ILE A C 1
ATOM 595 O O . ILE A 1 75 ? -11.265 -7.153 14.459 1.00 88.62 75 ILE A O 1
ATOM 599 N N . GLU A 1 76 ? -10.212 -8.506 13.020 1.00 90.00 76 GLU A N 1
ATOM 600 C CA . GLU A 1 76 ? -10.668 -9.763 13.628 1.00 90.00 76 GLU A CA 1
ATOM 601 C C . GLU A 1 76 ? -10.206 -9.889 15.091 1.00 90.00 76 GLU A C 1
ATOM 603 O O . GLU A 1 76 ? -10.990 -10.272 15.963 1.00 90.00 76 GLU A O 1
ATOM 608 N N . ASN A 1 77 ? -8.964 -9.497 15.393 1.00 91.25 77 ASN A N 1
ATOM 609 C CA . ASN A 1 77 ? -8.441 -9.495 16.759 1.00 91.25 77 ASN A CA 1
ATOM 610 C C . ASN A 1 77 ? -9.149 -8.473 17.655 1.00 91.25 77 ASN A C 1
ATOM 612 O O . ASN A 1 77 ? -9.544 -8.805 18.773 1.00 91.25 77 ASN A O 1
ATOM 616 N N . GLU A 1 78 ? -9.319 -7.237 17.187 1.00 89.62 78 GLU A N 1
ATOM 617 C CA . GLU A 1 78 ? -9.984 -6.194 17.972 1.00 89.62 78 GLU A CA 1
ATOM 618 C C . GLU A 1 78 ? -11.472 -6.504 18.147 1.00 89.62 78 GLU A C 1
ATOM 620 O O . GLU A 1 78 ? -12.018 -6.259 19.220 1.00 89.62 78 GLU A O 1
ATOM 625 N N . LEU A 1 79 ? -12.121 -7.112 17.149 1.00 87.44 79 LEU A N 1
ATOM 626 C CA . LEU A 1 79 ? -13.506 -7.569 17.246 1.00 87.44 79 LEU A CA 1
ATOM 627 C C . LEU A 1 79 ? -13.652 -8.686 18.285 1.00 87.44 79 LEU A C 1
ATOM 629 O O . LEU A 1 79 ? -14.595 -8.685 19.070 1.00 87.44 79 LEU A O 1
ATOM 633 N N . SER A 1 80 ? -12.700 -9.620 18.338 1.00 88.44 80 SER A N 1
ATOM 634 C CA . SER A 1 80 ? -12.659 -10.650 19.381 1.00 88.44 80 SER A CA 1
ATOM 635 C C . SER A 1 80 ? -12.551 -10.031 20.781 1.00 88.44 80 SER A C 1
ATOM 637 O O . SER A 1 80 ? -13.293 -10.405 21.691 1.00 88.44 80 SER A O 1
ATOM 639 N N . ILE A 1 81 ? -11.692 -9.016 20.945 1.00 86.00 81 ILE A N 1
ATOM 640 C CA . ILE A 1 81 ? -11.567 -8.267 22.204 1.00 86.00 81 ILE A CA 1
ATOM 641 C C . ILE A 1 81 ? -12.880 -7.549 22.528 1.00 86.00 81 ILE A C 1
ATOM 643 O O . ILE A 1 81 ? -13.378 -7.684 23.645 1.00 86.00 81 ILE A O 1
ATOM 647 N N . PHE A 1 82 ? -13.459 -6.837 21.563 1.00 84.12 82 PHE A N 1
ATOM 648 C CA . PHE A 1 82 ? -14.718 -6.110 21.700 1.00 84.12 82 PHE A CA 1
ATOM 649 C C . PHE A 1 82 ? -15.859 -7.029 22.156 1.00 84.12 82 PHE A C 1
ATOM 651 O O . PHE A 1 82 ? -16.508 -6.761 23.163 1.00 84.12 82 PHE A O 1
ATOM 658 N N . ASN A 1 83 ? -16.014 -8.183 21.510 1.00 80.12 83 ASN A N 1
ATOM 659 C CA . ASN A 1 83 ? -17.019 -9.184 21.867 1.00 80.12 83 ASN A CA 1
ATOM 660 C C . ASN A 1 83 ? -16.746 -9.841 23.231 1.00 80.12 83 ASN A C 1
ATOM 662 O O . ASN A 1 83 ? -17.664 -10.291 23.906 1.00 80.12 83 ASN A O 1
ATOM 666 N N . SER A 1 84 ? -15.484 -9.914 23.664 1.00 79.88 84 SER A N 1
ATOM 667 C CA . SER A 1 84 ? -15.138 -10.441 24.992 1.00 79.88 84 SER A CA 1
ATOM 668 C C . SER A 1 84 ? -15.399 -9.442 26.123 1.00 79.88 84 SER A C 1
ATOM 670 O O . SER A 1 84 ? -15.563 -9.842 27.281 1.00 79.88 84 SER A O 1
ATOM 672 N N . THR A 1 85 ? -15.443 -8.143 25.812 1.00 71.25 85 THR A N 1
ATOM 673 C CA . THR A 1 85 ? -15.814 -7.125 26.791 1.00 71.25 85 THR A CA 1
ATOM 674 C C . THR A 1 85 ? -17.314 -7.201 27.052 1.00 71.25 85 THR A C 1
ATOM 676 O O . THR A 1 85 ? -18.119 -7.300 26.135 1.00 71.25 85 THR A O 1
ATOM 679 N N . LYS A 1 86 ? -17.712 -7.219 28.326 1.00 60.78 86 LYS A N 1
ATOM 680 C CA . LYS A 1 86 ? -19.127 -7.252 28.712 1.00 60.78 86 LYS A CA 1
ATOM 681 C C . LYS A 1 86 ? -19.600 -5.836 28.988 1.00 60.78 86 LYS A C 1
ATOM 683 O O . LYS A 1 86 ? -19.037 -5.165 29.854 1.00 60.78 86 LYS A O 1
ATOM 688 N N . TYR A 1 87 ? -20.659 -5.410 28.310 1.00 57.47 87 TYR A N 1
ATOM 689 C CA . TYR A 1 87 ? -21.359 -4.186 28.661 1.00 57.47 87 TYR A CA 1
ATOM 690 C C . TYR A 1 87 ? -22.332 -4.519 29.794 1.00 57.47 87 TYR A C 1
ATOM 692 O O . TYR A 1 87 ? -23.408 -5.068 29.579 1.00 57.47 87 TYR A O 1
ATOM 700 N N . VAL A 1 88 ? -21.914 -4.276 31.038 1.00 52.75 88 VAL A N 1
ATOM 701 C CA . VAL A 1 88 ? -22.735 -4.559 32.223 1.00 52.75 88 VAL A CA 1
ATOM 702 C C . VAL A 1 88 ? -23.427 -3.272 32.653 1.00 52.75 88 VAL A C 1
ATOM 704 O O . VAL A 1 88 ? -22.801 -2.397 33.250 1.00 52.75 88 VAL A O 1
ATOM 707 N N . THR A 1 89 ? -24.727 -3.167 32.389 1.00 54.53 89 THR A N 1
ATOM 708 C CA . THR A 1 89 ? -25.573 -2.100 32.937 1.00 54.53 89 THR A CA 1
ATOM 709 C C . THR A 1 89 ? -26.540 -2.658 33.980 1.00 54.53 89 THR A C 1
ATOM 711 O O . THR A 1 89 ? -27.043 -3.773 33.868 1.00 54.53 89 THR A O 1
ATOM 714 N N . LYS A 1 90 ? -26.768 -1.873 35.037 1.00 45.31 90 LYS A N 1
ATOM 715 C CA . LYS A 1 90 ? -27.620 -2.230 36.179 1.00 45.31 90 LYS A CA 1
ATOM 716 C C . LYS A 1 90 ? -29.093 -1.856 35.979 1.00 45.31 90 LYS A C 1
ATOM 718 O O . LYS A 1 90 ? -29.917 -2.312 36.760 1.00 45.31 90 LYS A O 1
ATOM 723 N N . ASN A 1 91 ? -29.407 -1.023 34.982 1.00 55.44 91 ASN A N 1
ATOM 724 C CA . ASN A 1 91 ? -30.740 -0.472 34.736 1.00 55.44 91 ASN A CA 1
ATOM 725 C C . ASN A 1 91 ? -31.025 -0.414 33.227 1.00 55.44 91 ASN A C 1
ATOM 727 O O . ASN A 1 91 ? -30.120 -0.134 32.440 1.00 55.44 91 ASN A O 1
ATOM 731 N N . VAL A 1 92 ? -32.287 -0.609 32.832 1.00 58.88 92 VAL A N 1
ATOM 732 C CA . VAL A 1 92 ? -32.750 -0.289 31.472 1.00 58.88 92 VAL A CA 1
ATOM 733 C C . VAL A 1 92 ? -32.583 1.217 31.279 1.00 58.88 92 VAL A C 1
ATOM 735 O O . VAL A 1 92 ? -33.219 2.013 31.972 1.00 58.88 92 VAL A O 1
ATOM 738 N N . TYR A 1 93 ? -31.664 1.613 30.403 1.00 64.62 93 TYR A N 1
ATOM 739 C CA . TYR A 1 93 ? -31.477 3.017 30.064 1.00 64.62 93 TYR A CA 1
ATOM 740 C C . TYR A 1 93 ? -32.608 3.497 29.152 1.00 64.62 93 TYR A C 1
ATOM 742 O O . TYR A 1 93 ? -33.183 2.723 28.389 1.00 64.62 93 TYR A O 1
ATOM 750 N N . LEU A 1 94 ? -32.907 4.797 29.220 1.00 71.44 94 LEU A N 1
ATOM 751 C CA . LEU A 1 94 ? -33.674 5.470 28.173 1.00 71.44 94 LEU A CA 1
ATOM 752 C C . LEU A 1 94 ? -32.979 5.226 26.826 1.00 71.44 94 LEU A C 1
ATOM 754 O O . LEU A 1 94 ? -31.747 5.251 26.763 1.00 71.44 94 LEU A O 1
ATOM 758 N N . GLN A 1 95 ? -33.762 5.013 25.770 1.00 73.75 95 GLN A N 1
ATOM 759 C CA . GLN A 1 95 ? -33.268 4.685 24.429 1.00 73.75 95 GLN A CA 1
ATOM 760 C C . GLN A 1 95 ? -32.168 5.645 23.948 1.00 73.75 95 GLN A C 1
ATOM 762 O O . GLN A 1 95 ? -31.146 5.189 23.446 1.00 73.75 95 GLN A O 1
ATOM 767 N N . ASP A 1 96 ? -32.314 6.947 24.203 1.00 78.56 96 ASP A N 1
ATOM 768 C CA . ASP A 1 96 ? -31.317 7.962 23.833 1.00 78.56 96 ASP A CA 1
ATOM 769 C C . ASP A 1 96 ? -29.960 7.753 24.522 1.00 78.56 96 ASP A C 1
ATOM 771 O O . ASP A 1 96 ? -28.899 7.940 23.924 1.00 78.56 96 ASP A O 1
ATOM 775 N N . LEU A 1 97 ? -29.975 7.344 25.794 1.00 78.62 97 LEU A N 1
ATOM 776 C CA . LEU A 1 97 ? -28.755 7.105 26.560 1.00 78.62 97 LEU A CA 1
ATOM 777 C C . LEU A 1 97 ? -28.075 5.804 26.119 1.00 78.62 97 LEU A C 1
ATOM 779 O O . LEU A 1 97 ? -26.851 5.778 26.004 1.00 78.62 97 LEU A O 1
ATOM 783 N N . PHE A 1 98 ? -28.855 4.765 25.805 1.00 79.75 98 PHE A N 1
ATOM 784 C CA . PHE A 1 98 ? -28.331 3.551 25.177 1.00 79.75 98 PHE A CA 1
ATOM 785 C C . PHE A 1 98 ? -27.690 3.854 23.820 1.00 79.75 98 PHE A C 1
ATOM 787 O O . PHE A 1 98 ? -26.563 3.426 23.574 1.00 79.75 98 PHE A O 1
ATOM 794 N N . GLN A 1 99 ? -28.384 4.608 22.963 1.00 81.31 99 GLN A N 1
ATOM 795 C CA . GLN A 1 99 ? -27.904 4.956 21.629 1.00 81.31 99 GLN A CA 1
ATOM 796 C C . GLN A 1 99 ? -26.577 5.713 21.722 1.00 81.31 99 GLN A C 1
ATOM 798 O O . GLN A 1 99 ? -25.583 5.287 21.143 1.00 81.31 99 GLN A O 1
ATOM 803 N N . SER A 1 100 ? -26.520 6.764 22.547 1.00 83.12 100 SER A N 1
ATOM 804 C CA . SER A 1 100 ? -25.305 7.568 22.711 1.00 83.12 100 SER A CA 1
ATOM 805 C C . SER A 1 100 ? -24.124 6.755 23.251 1.00 83.12 100 SER A C 1
ATOM 807 O O . SER A 1 100 ? -22.994 6.903 22.784 1.00 83.12 100 SER A O 1
ATOM 809 N N . GLN A 1 101 ? -24.360 5.870 24.223 1.00 80.94 101 GLN A N 1
ATOM 810 C CA . GLN A 1 101 ? -23.300 5.025 24.779 1.00 80.94 101 GLN A CA 1
ATOM 811 C C . GLN A 1 101 ? -22.833 3.955 23.787 1.00 80.94 101 GLN A C 1
ATOM 813 O O . GLN A 1 101 ? -21.637 3.659 23.734 1.00 80.94 101 GLN A O 1
ATOM 818 N N . SER A 1 102 ? -23.745 3.408 22.985 1.00 81.19 102 SER A N 1
ATOM 819 C CA . SER A 1 102 ? -23.428 2.436 21.937 1.00 81.19 102 SER A CA 1
ATOM 820 C C . SER A 1 102 ? -22.588 3.078 20.837 1.00 81.19 102 SER A C 1
ATOM 822 O O . SER A 1 102 ? -21.520 2.566 20.512 1.00 81.19 102 SER A O 1
ATOM 824 N N . GLU A 1 103 ? -22.986 4.257 20.355 1.00 85.19 103 GLU A N 1
ATOM 825 C CA . GLU A 1 103 ? -22.234 5.035 19.362 1.00 85.19 103 GLU A CA 1
ATOM 826 C C . GLU A 1 103 ? -20.823 5.376 19.856 1.00 85.19 103 GLU A C 1
ATOM 828 O O . GLU A 1 103 ? -19.844 5.177 19.137 1.00 85.19 103 GLU A O 1
ATOM 833 N N . GLN A 1 104 ? -20.683 5.824 21.109 1.00 84.50 104 GLN A N 1
ATOM 834 C CA . GLN A 1 104 ? -19.368 6.088 21.708 1.00 84.50 104 GLN A CA 1
ATOM 835 C C . GLN A 1 104 ? -18.509 4.825 21.801 1.00 84.50 104 GLN A C 1
ATOM 837 O O . GLN A 1 104 ? -17.302 4.869 21.556 1.00 84.50 104 GLN A O 1
ATOM 842 N N . THR A 1 105 ? -19.124 3.697 22.151 1.00 84.12 105 THR A N 1
ATOM 843 C CA . THR A 1 105 ? -18.439 2.408 22.285 1.00 84.12 105 THR A CA 1
ATOM 844 C C . THR A 1 105 ? -17.938 1.909 20.929 1.00 84.12 105 THR A C 1
ATOM 846 O O . THR A 1 105 ? -16.779 1.502 20.816 1.00 84.12 105 THR A O 1
ATOM 849 N N . VAL A 1 106 ? -18.761 2.016 19.882 1.00 85.38 106 VAL A N 1
ATOM 850 C CA . VAL A 1 106 ? -18.377 1.675 18.506 1.00 85.38 106 VAL A CA 1
ATOM 851 C C . VAL A 1 106 ? -17.296 2.622 17.980 1.00 85.38 106 VAL A C 1
ATOM 853 O O . VAL A 1 106 ? -16.289 2.165 17.438 1.00 85.38 106 VAL A O 1
ATOM 856 N N . ALA A 1 107 ? -17.428 3.932 18.203 1.00 88.25 107 ALA A N 1
ATOM 857 C CA . ALA A 1 107 ? -16.412 4.906 17.805 1.00 88.25 107 ALA A CA 1
ATOM 858 C C . ALA A 1 107 ? -15.054 4.623 18.472 1.00 88.25 107 ALA A C 1
ATOM 860 O O . ALA A 1 107 ? -14.008 4.674 17.818 1.00 88.25 107 ALA A O 1
ATOM 861 N N . PHE A 1 108 ? -15.058 4.265 19.761 1.00 88.62 108 PHE A N 1
ATOM 862 C CA . PHE A 1 108 ? -13.848 3.866 20.476 1.00 88.62 108 PHE A CA 1
ATOM 863 C C . PHE A 1 108 ? -13.229 2.590 19.893 1.00 88.62 108 PHE A C 1
ATOM 865 O O . PHE A 1 108 ? -12.012 2.532 19.708 1.00 88.62 108 PHE A O 1
ATOM 872 N N . PHE A 1 109 ? -14.049 1.589 19.563 1.00 89.06 109 PHE A N 1
ATOM 873 C CA . PHE A 1 109 ? -13.602 0.366 18.896 1.00 89.06 109 PHE A CA 1
ATOM 874 C C . PHE A 1 109 ? -12.924 0.657 17.548 1.00 89.06 109 PHE A C 1
ATOM 876 O O . PHE A 1 109 ? -11.796 0.209 17.325 1.00 89.06 109 PHE A O 1
ATOM 883 N N . ILE A 1 110 ? -13.558 1.452 16.680 1.00 90.56 110 ILE A N 1
ATOM 884 C CA . ILE A 1 110 ? -13.008 1.822 15.367 1.00 90.56 110 ILE A CA 1
ATOM 885 C C . ILE A 1 110 ? -11.663 2.535 15.539 1.00 90.56 110 ILE A C 1
ATOM 887 O O . ILE A 1 110 ? -10.661 2.138 14.939 1.00 90.56 110 ILE A O 1
ATOM 891 N N . GLN A 1 111 ? -11.612 3.552 16.405 1.00 94.38 111 GLN A N 1
ATOM 892 C CA . GLN A 1 111 ? -10.395 4.332 16.627 1.00 94.38 111 GLN A CA 1
ATOM 893 C C . GLN A 1 111 ? -9.257 3.474 17.185 1.00 94.38 111 GLN A C 1
ATOM 895 O O . GLN A 1 111 ? -8.108 3.597 16.752 1.00 94.38 111 GLN A O 1
ATOM 900 N N . ARG A 1 112 ? -9.561 2.594 18.143 1.00 94.19 112 ARG A N 1
ATOM 901 C CA . ARG A 1 112 ? -8.585 1.664 18.711 1.00 94.19 112 ARG A CA 1
ATOM 902 C C . ARG A 1 112 ? -8.053 0.711 17.644 1.00 94.19 112 ARG A C 1
ATOM 904 O O . ARG A 1 112 ? -6.841 0.545 17.556 1.00 94.19 112 ARG A O 1
ATOM 911 N N . THR A 1 113 ? -8.928 0.157 16.808 1.00 93.19 113 THR A N 1
ATOM 912 C CA . THR A 1 113 ? -8.547 -0.769 15.734 1.00 93.19 113 THR A CA 1
ATOM 913 C C . THR A 1 113 ? -7.590 -0.118 14.740 1.00 93.19 113 THR A C 1
ATOM 915 O O . THR A 1 113 ? -6.538 -0.681 14.429 1.00 93.19 113 THR A O 1
ATOM 918 N N . ILE A 1 114 ? -7.903 1.108 14.307 1.00 95.75 114 ILE A N 1
ATOM 919 C CA . ILE A 1 114 ? -7.023 1.902 13.441 1.00 95.75 114 ILE A CA 1
ATOM 920 C C . ILE A 1 114 ? -5.673 2.137 14.131 1.00 95.75 114 ILE A C 1
ATOM 922 O O . ILE A 1 114 ? -4.627 1.874 13.543 1.00 95.75 114 ILE A O 1
ATOM 926 N N . ASN A 1 115 ? -5.668 2.561 15.397 1.00 97.88 115 ASN A N 1
ATOM 927 C CA . ASN A 1 115 ? -4.430 2.836 16.132 1.00 97.88 115 ASN A CA 1
ATOM 928 C C . ASN A 1 115 ? -3.547 1.586 16.307 1.00 97.88 115 ASN A C 1
ATOM 930 O O . ASN A 1 115 ? -2.330 1.674 16.131 1.00 97.88 115 ASN A O 1
ATOM 934 N N . THR A 1 116 ? -4.134 0.423 16.612 1.00 97.38 116 THR A N 1
ATOM 935 C CA . THR A 1 116 ? -3.407 -0.855 16.716 1.00 97.38 116 THR A CA 1
ATOM 936 C C . THR A 1 116 ? -2.734 -1.214 15.389 1.00 97.38 116 THR A C 1
ATOM 938 O O . THR A 1 116 ? -1.563 -1.617 15.359 1.00 97.38 116 THR A O 1
ATOM 941 N N . PHE A 1 117 ? -3.446 -1.036 14.275 1.00 97.00 117 PHE A N 1
ATOM 942 C CA . PHE A 1 117 ? -2.889 -1.258 12.946 1.00 97.00 117 PHE A CA 1
ATOM 943 C C . PHE A 1 117 ? -1.757 -0.278 12.631 1.00 97.00 117 PHE A C 1
ATOM 945 O O . PHE A 1 117 ? -0.675 -0.713 12.241 1.00 97.00 117 PHE A O 1
ATOM 952 N N . LEU A 1 118 ? -1.960 1.024 12.857 1.00 98.00 118 LEU A N 1
ATOM 953 C CA . LEU A 1 118 ? -0.951 2.059 12.607 1.00 98.00 118 LEU A CA 1
ATOM 954 C C . LEU A 1 118 ? 0.326 1.840 13.425 1.00 98.00 118 LEU A C 1
ATOM 956 O O . LEU A 1 118 ? 1.429 2.062 12.922 1.00 98.00 118 LEU A O 1
ATOM 960 N N . LEU A 1 119 ? 0.201 1.357 14.663 1.00 97.62 119 LEU A N 1
ATOM 961 C CA . LEU A 1 119 ? 1.357 0.992 15.477 1.00 97.62 119 LEU A CA 1
ATOM 962 C C . LEU A 1 119 ? 2.147 -0.152 14.831 1.00 97.62 119 LEU A C 1
ATOM 964 O O . LEU A 1 119 ? 3.369 -0.069 14.707 1.00 97.62 119 LEU A O 1
ATOM 968 N N . THR A 1 120 ? 1.455 -1.195 14.369 1.00 96.62 120 THR A N 1
ATOM 969 C CA . THR A 1 120 ? 2.090 -2.336 13.695 1.00 96.62 120 THR A CA 1
ATOM 970 C C . THR A 1 120 ? 2.730 -1.905 12.375 1.00 96.62 120 THR A C 1
ATOM 972 O O . THR A 1 120 ? 3.869 -2.272 12.085 1.00 96.62 120 THR A O 1
ATOM 975 N N . LEU A 1 121 ? 2.041 -1.060 11.607 1.00 95.44 121 LEU A N 1
ATOM 976 C CA . LEU A 1 121 ? 2.542 -0.463 10.375 1.00 95.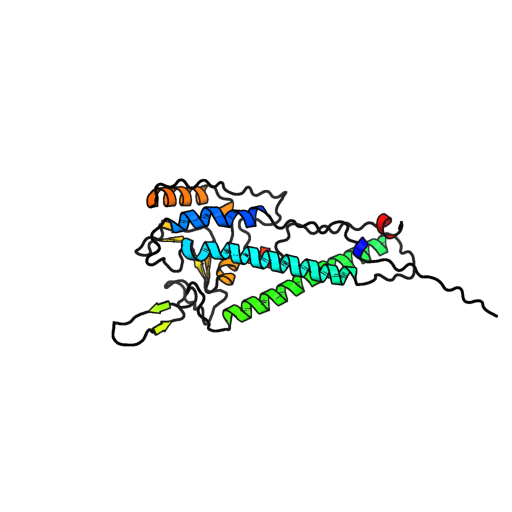44 121 LEU A CA 1
ATOM 977 C C . LEU A 1 121 ? 3.838 0.321 10.607 1.00 95.44 121 LEU A C 1
ATOM 979 O O . LEU A 1 121 ? 4.805 0.146 9.867 1.00 95.44 121 LEU A O 1
ATOM 983 N N . SER A 1 122 ? 3.881 1.140 11.661 1.00 95.31 122 SER A N 1
ATOM 984 C CA . SER A 1 122 ? 5.064 1.910 12.056 1.00 95.31 122 SER A CA 1
ATOM 985 C C . SER A 1 122 ? 6.252 1.005 12.385 1.00 95.31 122 SER A C 1
ATOM 987 O O . SER A 1 122 ? 7.365 1.250 11.917 1.00 95.31 122 SER A O 1
ATOM 989 N N . VAL A 1 123 ? 6.017 -0.096 13.108 1.00 94.81 123 VAL A N 1
ATOM 990 C CA . VAL A 1 123 ? 7.062 -1.083 13.420 1.00 94.81 123 VAL A CA 1
ATOM 991 C C . VAL A 1 123 ? 7.594 -1.745 12.148 1.00 94.81 123 VAL A C 1
ATOM 993 O O . VAL A 1 123 ? 8.808 -1.810 11.968 1.00 94.81 123 VAL A O 1
ATOM 996 N N . VAL A 1 124 ? 6.723 -2.190 11.238 1.00 92.50 124 VAL A N 1
ATOM 997 C CA . VAL A 1 124 ? 7.133 -2.826 9.970 1.00 92.50 124 VAL A CA 1
ATOM 998 C C . VAL A 1 124 ? 7.923 -1.853 9.091 1.00 92.50 124 VAL A C 1
ATOM 1000 O O . VAL A 1 124 ? 8.981 -2.202 8.557 1.00 92.50 124 VAL A O 1
ATOM 1003 N N . ARG A 1 125 ? 7.442 -0.612 8.968 1.00 91.19 125 ARG A N 1
ATOM 1004 C CA . ARG A 1 125 ? 8.098 0.441 8.186 1.00 91.19 125 ARG A CA 1
ATOM 1005 C C . ARG A 1 125 ? 9.457 0.809 8.782 1.00 91.19 125 ARG A C 1
ATOM 1007 O O . ARG A 1 125 ? 10.451 0.848 8.060 1.00 91.19 125 ARG A O 1
ATOM 1014 N N . GLY A 1 126 ? 9.526 1.007 10.098 1.00 91.00 126 GLY A N 1
ATOM 1015 C CA . GLY A 1 126 ? 10.765 1.301 10.819 1.00 91.00 126 GLY A CA 1
ATOM 1016 C C . GLY A 1 126 ? 11.778 0.162 10.734 1.00 91.00 126 GLY A C 1
ATOM 1017 O O . GLY A 1 126 ? 12.954 0.405 10.463 1.00 91.00 126 GLY A O 1
ATOM 1018 N N . ALA A 1 127 ? 11.326 -1.086 10.876 1.00 89.50 127 ALA A N 1
ATOM 1019 C CA . ALA A 1 127 ? 12.176 -2.261 10.719 1.00 89.50 127 ALA A CA 1
ATOM 1020 C C . ALA A 1 127 ? 12.738 -2.371 9.299 1.00 89.50 127 ALA A C 1
ATOM 1022 O O . ALA A 1 127 ? 13.891 -2.758 9.152 1.00 89.50 127 ALA A O 1
ATOM 1023 N N . SER A 1 128 ? 11.964 -2.003 8.273 1.00 86.56 128 SER A N 1
ATOM 1024 C CA . SER A 1 128 ? 12.392 -2.045 6.868 1.00 86.56 128 SER A CA 1
ATOM 1025 C C . SER A 1 128 ? 13.427 -0.971 6.533 1.00 86.56 128 SER A C 1
ATOM 1027 O O . SER A 1 128 ? 14.396 -1.251 5.833 1.00 86.56 128 SER A O 1
ATOM 1029 N N . THR A 1 129 ? 13.250 0.247 7.048 1.00 86.00 129 THR A N 1
ATOM 1030 C CA . THR A 1 129 ? 14.121 1.389 6.728 1.00 86.00 129 THR A CA 1
ATOM 1031 C C . THR A 1 129 ? 15.378 1.459 7.596 1.00 86.00 129 THR A C 1
ATOM 1033 O O . THR A 1 129 ? 16.403 1.968 7.151 1.00 86.00 129 THR A O 1
ATOM 1036 N N . SER A 1 130 ? 15.345 0.916 8.817 1.00 83.31 130 SER A N 1
ATOM 1037 C CA . SER A 1 130 ? 16.449 1.061 9.782 1.00 83.31 130 SER A CA 1
ATOM 1038 C C . SER A 1 130 ? 17.508 -0.043 9.704 1.00 83.31 130 SER A C 1
ATOM 1040 O O . SER A 1 130 ? 18.553 0.067 10.341 1.00 83.31 130 SER A O 1
ATOM 1042 N N . ASN A 1 131 ? 17.259 -1.126 8.962 1.00 73.00 131 ASN A N 1
ATOM 1043 C CA . ASN A 1 131 ? 18.068 -2.346 9.056 1.00 73.00 131 ASN A CA 1
ATOM 1044 C C . ASN A 1 131 ? 19.324 -2.386 8.155 1.00 73.00 131 ASN A C 1
ATOM 1046 O O . ASN A 1 131 ? 20.039 -3.381 8.184 1.00 73.00 131 ASN A O 1
ATOM 1050 N N . GLN A 1 132 ? 19.625 -1.331 7.383 1.00 75.50 132 GLN A N 1
ATOM 1051 C CA . GLN A 1 132 ? 20.725 -1.275 6.392 1.00 75.50 132 GLN A CA 1
ATOM 1052 C C . GLN A 1 132 ? 20.768 -2.452 5.394 1.00 75.50 132 GLN A C 1
ATOM 1054 O O . GLN A 1 132 ? 21.740 -2.590 4.651 1.00 75.50 132 GLN A O 1
ATOM 1059 N N . LEU A 1 133 ? 19.729 -3.290 5.335 1.00 80.38 133 LEU A N 1
ATOM 1060 C CA . LEU A 1 133 ? 19.689 -4.426 4.430 1.00 80.38 133 LEU A CA 1
ATOM 1061 C C . LEU A 1 133 ? 19.442 -3.948 3.002 1.00 80.38 133 LEU A C 1
ATOM 1063 O O . LEU A 1 133 ? 18.724 -2.975 2.746 1.00 80.38 133 LEU A O 1
ATOM 1067 N N . TYR A 1 134 ? 20.010 -4.687 2.058 1.00 77.75 134 TYR A N 1
ATOM 1068 C CA . TYR A 1 134 ? 19.690 -4.536 0.649 1.00 77.75 134 TYR A CA 1
ATOM 1069 C C . TYR A 1 134 ? 18.250 -4.994 0.415 1.00 77.75 134 TYR A C 1
ATOM 1071 O O . TYR A 1 134 ? 17.867 -6.101 0.798 1.00 77.75 134 TYR A O 1
ATOM 1079 N N . SER A 1 135 ? 17.440 -4.140 -0.206 1.00 77.56 135 SER A N 1
ATOM 1080 C CA . SER A 1 135 ? 16.134 -4.566 -0.706 1.00 77.56 135 SER A CA 1
ATOM 1081 C C . SER A 1 135 ? 16.332 -5.602 -1.814 1.00 77.56 135 SER A C 1
ATOM 1083 O O . SER A 1 135 ? 17.302 -5.530 -2.562 1.00 77.56 135 SER A O 1
ATOM 1085 N N . GLY A 1 136 ? 15.409 -6.556 -1.959 1.00 75.12 136 GLY A N 1
ATOM 1086 C CA . GLY A 1 136 ? 15.525 -7.603 -2.985 1.00 75.12 136 GLY A CA 1
ATOM 1087 C C . GLY A 1 136 ? 15.566 -7.076 -4.427 1.00 75.12 136 GLY A C 1
ATOM 1088 O O . GLY A 1 136 ? 16.103 -7.747 -5.299 1.00 75.12 136 GLY A O 1
ATOM 1089 N N . LEU A 1 137 ? 15.040 -5.869 -4.667 1.00 75.25 137 LEU A N 1
ATOM 1090 C CA . LEU A 1 137 ? 15.103 -5.177 -5.960 1.00 75.25 137 LEU A CA 1
ATOM 1091 C C . LEU A 1 137 ? 16.254 -4.169 -6.070 1.00 75.25 137 LEU A C 1
ATOM 1093 O O . LEU A 1 137 ? 16.373 -3.503 -7.093 1.00 75.25 137 LEU A O 1
ATOM 1097 N N . LEU A 1 138 ? 17.073 -4.027 -5.025 1.00 76.62 138 LEU A N 1
ATOM 1098 C CA . LEU A 1 138 ? 18.172 -3.062 -4.969 1.00 76.62 138 LEU A CA 1
ATOM 1099 C C . LEU A 1 138 ? 17.702 -1.613 -5.229 1.00 76.62 138 LEU A C 1
ATOM 1101 O O . LEU A 1 138 ? 18.441 -0.775 -5.729 1.00 76.62 138 LEU A O 1
ATOM 1105 N N . THR A 1 139 ? 16.464 -1.280 -4.851 1.00 78.00 139 THR A N 1
ATOM 1106 C CA . THR A 1 139 ? 15.899 0.075 -4.994 1.00 78.00 139 THR A CA 1
ATOM 1107 C C . THR A 1 139 ? 16.462 1.064 -3.973 1.00 78.00 139 THR A C 1
ATOM 1109 O O . THR A 1 139 ? 16.326 2.271 -4.145 1.00 78.00 139 THR A O 1
ATOM 1112 N N . ASN A 1 140 ? 17.107 0.568 -2.912 1.00 77.88 140 ASN A N 1
ATOM 1113 C CA . ASN A 1 140 ? 17.767 1.374 -1.883 1.00 77.88 140 ASN A CA 1
ATOM 1114 C C . ASN A 1 140 ? 19.298 1.455 -2.024 1.00 77.88 140 ASN A C 1
ATOM 1116 O O . ASN A 1 140 ? 19.918 2.236 -1.303 1.00 77.88 140 ASN A O 1
ATOM 1120 N N . TRP A 1 141 ? 19.909 0.677 -2.926 1.00 75.50 141 TRP A N 1
ATOM 1121 C CA . TRP A 1 141 ? 21.364 0.601 -3.094 1.00 75.50 141 TRP A CA 1
ATOM 1122 C C . TRP A 1 141 ? 21.750 0.317 -4.539 1.00 75.50 141 TRP A C 1
ATOM 1124 O O . TRP A 1 141 ? 21.173 -0.562 -5.166 1.00 75.50 141 TRP A O 1
ATOM 1134 N N . ILE A 1 142 ? 22.805 0.965 -5.028 1.00 69.69 142 ILE A N 1
ATOM 1135 C CA . ILE A 1 142 ? 23.399 0.625 -6.324 1.00 69.69 142 ILE A CA 1
ATOM 1136 C C . ILE A 1 142 ? 24.750 -0.049 -6.131 1.00 69.69 142 ILE A C 1
ATOM 1138 O O . ILE A 1 142 ? 25.583 0.397 -5.339 1.00 69.69 142 ILE A O 1
ATOM 1142 N N . PHE A 1 143 ? 24.957 -1.107 -6.912 1.00 66.75 143 PHE A N 1
ATOM 1143 C CA . PHE A 1 143 ? 26.232 -1.790 -7.059 1.00 66.75 143 PHE A CA 1
ATOM 1144 C C . PHE A 1 143 ? 26.943 -1.190 -8.262 1.00 66.75 143 PHE A C 1
ATOM 1146 O O . PHE A 1 143 ? 26.505 -1.378 -9.396 1.00 66.75 143 PHE A O 1
ATOM 1153 N N . THR A 1 144 ? 28.034 -0.466 -8.028 1.00 58.75 144 THR A N 1
ATOM 1154 C CA . THR A 1 144 ? 28.909 -0.035 -9.118 1.00 58.75 144 THR A CA 1
ATOM 1155 C C . THR A 1 144 ? 30.168 -0.892 -9.107 1.00 58.75 144 THR A C 1
ATOM 1157 O O . THR A 1 144 ? 30.800 -1.110 -8.070 1.00 58.75 144 THR A O 1
ATOM 1160 N N . THR A 1 145 ? 30.523 -1.430 -10.271 1.00 56.22 145 THR A N 1
ATOM 1161 C CA . THR A 1 145 ? 31.809 -2.096 -10.477 1.00 56.22 145 THR A CA 1
ATOM 1162 C C . THR A 1 145 ? 32.760 -1.087 -11.101 1.00 56.22 145 THR A C 1
ATOM 1164 O O . THR A 1 145 ? 32.592 -0.717 -12.262 1.00 56.22 145 THR A O 1
ATOM 1167 N N . THR A 1 146 ? 33.751 -0.628 -10.347 1.00 52.94 146 THR A N 1
ATOM 1168 C CA . THR A 1 146 ? 34.860 0.151 -10.903 1.00 52.94 146 THR A CA 1
ATOM 1169 C C . THR A 1 146 ? 35.984 -0.815 -11.268 1.00 52.94 146 THR A C 1
ATOM 1171 O O . THR A 1 146 ? 36.796 -1.153 -10.417 1.00 52.94 146 THR A O 1
ATOM 1174 N N . ASP A 1 147 ? 35.985 -1.278 -12.519 1.00 51.72 147 ASP A N 1
ATOM 1175 C CA . ASP A 1 147 ? 36.993 -2.147 -13.145 1.00 51.72 147 ASP A CA 1
ATOM 1176 C C . ASP A 1 147 ? 37.257 -3.529 -12.505 1.00 51.72 147 ASP A C 1
ATOM 1178 O O . ASP A 1 147 ? 37.056 -3.785 -11.321 1.00 51.72 147 ASP A O 1
ATOM 1182 N N . LEU A 1 148 ? 37.716 -4.465 -13.345 1.00 54.28 148 LEU A N 1
ATOM 1183 C CA . LEU A 1 148 ? 37.861 -5.914 -13.103 1.00 54.28 148 LEU A CA 1
ATOM 1184 C C . LEU A 1 148 ? 38.831 -6.321 -11.971 1.00 54.28 148 LEU A C 1
ATOM 1186 O O . LEU A 1 148 ? 39.158 -7.502 -11.860 1.00 54.28 148 LEU A O 1
ATOM 1190 N N . VAL A 1 149 ? 39.331 -5.381 -11.161 1.00 55.81 149 VAL A N 1
ATOM 1191 C CA . VAL A 1 149 ? 40.466 -5.633 -10.264 1.00 55.81 149 VAL A CA 1
ATOM 1192 C C . VAL A 1 149 ? 40.121 -5.547 -8.770 1.00 55.81 149 VAL A C 1
ATOM 1194 O O . VAL A 1 149 ? 40.525 -6.478 -8.097 1.00 55.81 149 VAL A O 1
ATOM 1197 N N . PHE A 1 150 ? 39.365 -4.580 -8.217 1.00 49.75 150 PHE A N 1
ATOM 1198 C CA . PHE A 1 150 ? 38.950 -4.556 -6.781 1.00 49.75 150 PHE A CA 1
ATOM 1199 C C . PHE A 1 150 ? 37.891 -3.454 -6.479 1.00 49.75 150 PHE A C 1
ATOM 1201 O O . PHE A 1 150 ? 37.727 -2.547 -7.287 1.00 49.75 150 PHE A O 1
ATOM 1208 N N . PRO A 1 151 ? 37.310 -3.424 -5.255 1.00 46.66 151 PRO A N 1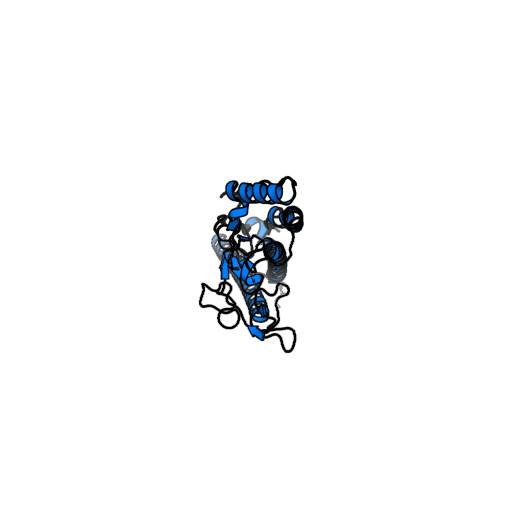
ATOM 1209 C CA . PRO A 1 151 ? 35.978 -3.914 -4.881 1.00 46.66 151 PRO A CA 1
ATOM 1210 C C . PRO A 1 151 ? 34.806 -2.993 -5.301 1.00 46.66 151 PRO A C 1
ATOM 1212 O O . PRO A 1 151 ? 34.968 -1.806 -5.557 1.00 46.66 151 PRO A O 1
ATOM 1215 N N . GLN A 1 152 ? 33.594 -3.550 -5.314 1.00 51.09 152 GLN A N 1
ATOM 12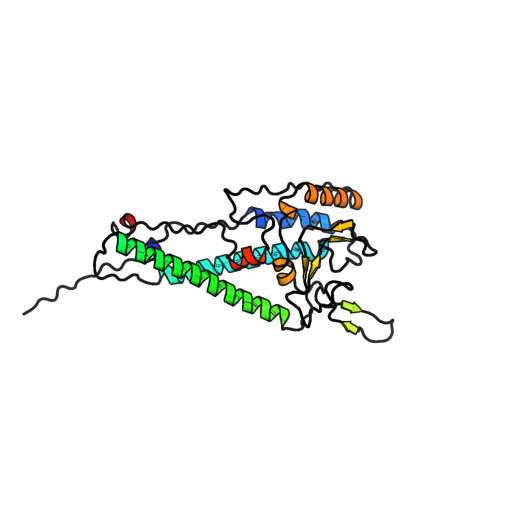16 C CA . GLN A 1 152 ? 32.351 -2.815 -5.570 1.00 51.09 152 GLN A CA 1
ATOM 1217 C C . GLN A 1 152 ? 32.148 -1.691 -4.542 1.00 51.09 152 GLN A C 1
ATOM 1219 O O . GLN A 1 152 ? 32.223 -1.935 -3.335 1.00 51.09 152 GLN A O 1
ATOM 1224 N N . PHE A 1 153 ? 31.867 -0.471 -5.007 1.00 48.03 153 PHE A N 1
ATOM 1225 C CA . PHE A 1 153 ? 31.495 0.632 -4.123 1.00 48.03 153 PHE A CA 1
ATOM 1226 C C . PHE A 1 153 ? 29.974 0.683 -3.981 1.00 48.03 153 PHE A C 1
ATOM 1228 O O . PHE A 1 153 ? 29.237 0.749 -4.965 1.00 48.03 153 PHE A O 1
ATOM 1235 N N . PHE A 1 154 ? 29.510 0.656 -2.734 1.00 52.19 154 PHE A N 1
ATOM 1236 C CA . PHE A 1 154 ? 28.098 0.742 -2.388 1.00 52.19 154 PHE A CA 1
ATOM 1237 C C . PHE A 1 154 ? 27.739 2.202 -2.128 1.00 52.19 154 PHE A C 1
ATOM 1239 O O . PHE A 1 154 ? 28.186 2.787 -1.138 1.00 52.19 154 PHE A O 1
ATOM 1246 N N . TYR A 1 155 ? 26.906 2.789 -2.983 1.00 58.03 155 TYR A N 1
ATOM 1247 C CA . TYR A 1 155 ? 26.317 4.097 -2.712 1.00 58.03 155 TYR A CA 1
ATOM 1248 C C . TYR A 1 155 ? 24.815 3.943 -2.455 1.00 58.03 155 TYR A C 1
ATOM 1250 O O . TYR A 1 155 ? 24.113 3.218 -3.165 1.00 58.03 155 TYR A O 1
ATOM 1258 N N . ASN A 1 156 ? 24.332 4.630 -1.414 1.00 53.09 156 ASN A N 1
ATOM 1259 C CA . ASN A 1 156 ? 22.903 4.797 -1.141 1.00 53.09 156 ASN A CA 1
ATOM 1260 C C . ASN A 1 156 ? 22.364 5.807 -2.155 1.00 53.09 156 ASN A C 1
ATOM 1262 O O . ASN A 1 156 ? 22.350 7.010 -1.881 1.00 53.09 156 ASN A O 1
ATOM 1266 N N . ASP A 1 157 ? 22.038 5.338 -3.354 1.00 58.62 157 ASP A N 1
ATOM 1267 C CA . ASP A 1 157 ? 21.669 6.221 -4.454 1.00 58.62 157 ASP A CA 1
ATOM 1268 C C . ASP A 1 157 ? 20.309 6.906 -4.185 1.00 58.62 157 ASP A C 1
ATOM 1270 O O . ASP A 1 157 ? 19.371 6.232 -3.744 1.00 58.62 157 ASP A O 1
ATOM 1274 N N . PRO A 1 158 ? 20.163 8.227 -4.423 1.00 51.97 158 PRO A N 1
ATOM 1275 C CA . PRO A 1 158 ? 18.868 8.885 -4.591 1.00 51.97 158 PRO A CA 1
ATOM 1276 C C . PRO A 1 158 ? 17.994 8.099 -5.554 1.00 51.97 158 PRO A C 1
ATOM 1278 O O . PRO A 1 158 ? 18.470 7.625 -6.576 1.00 51.97 158 PRO A O 1
ATOM 1281 N N . ALA A 1 159 ? 16.681 8.094 -5.387 1.00 49.28 159 ALA A N 1
ATOM 1282 C CA . ALA A 1 159 ? 15.771 7.609 -6.424 1.00 49.28 159 ALA A CA 1
ATOM 1283 C C . ALA A 1 159 ? 15.891 8.369 -7.782 1.00 49.28 159 ALA A C 1
ATOM 1285 O O . ALA A 1 159 ? 15.253 7.988 -8.760 1.00 49.28 159 ALA A O 1
ATOM 1286 N N . ASN A 1 160 ? 16.730 9.409 -7.921 1.00 50.72 160 ASN A N 1
ATOM 1287 C CA . ASN A 1 160 ? 16.997 10.118 -9.178 1.00 50.72 160 ASN A CA 1
ATOM 1288 C C . ASN A 1 160 ? 18.281 10.987 -9.087 1.00 50.72 160 ASN A C 1
ATOM 1290 O O . ASN A 1 160 ? 18.373 11.766 -8.142 1.00 50.72 160 ASN A O 1
ATOM 1294 N N . PRO A 1 161 ? 19.221 10.980 -10.055 1.00 48.59 161 PRO A N 1
ATOM 1295 C CA . PRO A 1 161 ? 20.328 11.951 -10.090 1.00 48.59 161 PRO A CA 1
ATOM 1296 C C . PRO A 1 161 ? 19.882 13.431 -10.109 1.00 48.59 161 PRO A C 1
ATOM 1298 O O . PRO A 1 161 ? 20.681 14.314 -9.814 1.00 48.59 161 PRO A O 1
ATOM 1301 N N . SER A 1 162 ? 18.612 13.723 -10.423 1.00 51.75 162 SER A N 1
ATOM 1302 C CA . SER A 1 162 ? 18.022 15.073 -10.348 1.00 51.75 162 SER A CA 1
ATOM 1303 C C . SER A 1 162 ? 17.498 15.475 -8.959 1.00 51.75 162 SER A C 1
ATOM 1305 O O . SER A 1 162 ? 17.061 16.611 -8.788 1.00 51.75 162 SER A O 1
ATOM 1307 N N . MET A 1 163 ? 17.463 14.557 -7.986 1.00 56.81 163 MET A N 1
ATOM 1308 C CA . MET A 1 163 ? 16.796 14.746 -6.695 1.00 56.81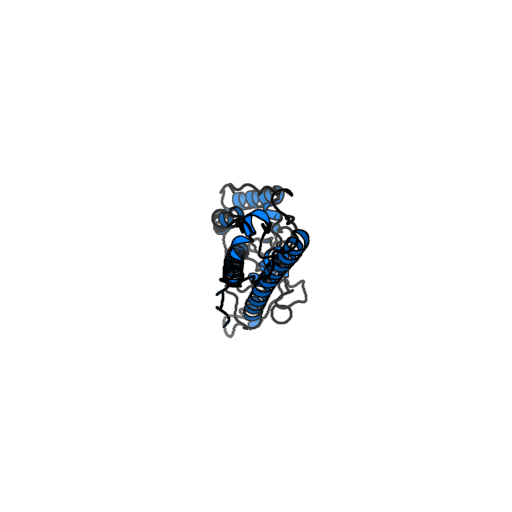 163 MET A CA 1
ATOM 1309 C C . MET A 1 163 ? 17.813 14.601 -5.558 1.00 56.81 163 MET A C 1
ATOM 1311 O O . MET A 1 163 ? 18.414 13.546 -5.384 1.00 56.81 163 MET A O 1
ATOM 1315 N N . TYR A 1 164 ? 18.004 15.667 -4.779 1.00 67.56 164 TYR A N 1
ATOM 1316 C CA . TYR A 1 164 ? 18.881 15.709 -3.602 1.00 67.56 164 TYR A CA 1
ATOM 1317 C C . TYR A 1 164 ? 18.308 14.883 -2.427 1.00 67.56 164 TYR A C 1
ATOM 1319 O O . TYR A 1 164 ? 17.963 15.447 -1.395 1.00 67.56 164 TYR A O 1
ATOM 1327 N N . CYS A 1 165 ? 18.145 13.566 -2.573 1.00 79.06 165 CYS A N 1
ATOM 1328 C CA . CYS A 1 165 ? 17.734 12.675 -1.478 1.00 79.06 165 CYS A CA 1
ATOM 1329 C C . CYS A 1 165 ? 18.610 11.421 -1.426 1.00 79.06 165 CYS A C 1
ATOM 1331 O O . CYS A 1 165 ? 19.317 11.111 -2.373 1.00 79.06 165 CYS A O 1
ATOM 1333 N N . SER A 1 166 ? 18.605 10.676 -0.328 1.00 78.81 166 SER A N 1
ATOM 1334 C CA . SER A 1 166 ? 19.269 9.368 -0.279 1.00 78.81 166 SER A CA 1
ATOM 1335 C C . SER A 1 166 ? 18.440 8.409 0.546 1.00 78.81 166 SER A C 1
ATOM 1337 O O . SER A 1 166 ? 17.904 8.793 1.578 1.00 78.81 166 SER A O 1
ATOM 1339 N N . CYS A 1 167 ? 18.395 7.136 0.162 1.00 81.00 167 CYS A N 1
ATOM 1340 C CA . CYS A 1 167 ? 17.709 6.116 0.952 1.00 81.00 167 CYS A CA 1
ATOM 1341 C C . CYS A 1 167 ? 18.294 5.917 2.356 1.00 81.00 167 CYS A C 1
ATOM 1343 O O . CYS A 1 167 ? 17.639 5.334 3.213 1.00 81.00 167 CYS A O 1
ATOM 1345 N N . LYS A 1 168 ? 19.496 6.442 2.616 1.00 78.56 168 LYS A N 1
ATOM 1346 C CA . LYS A 1 168 ? 20.096 6.462 3.951 1.00 78.56 168 LYS A CA 1
ATOM 1347 C C . LYS A 1 168 ? 19.547 7.575 4.844 1.00 78.56 168 LYS A C 1
ATOM 1349 O O . LYS A 1 168 ? 19.409 7.368 6.045 1.00 78.56 168 LYS A O 1
ATOM 1354 N N . THR A 1 169 ? 19.320 8.761 4.287 1.00 81.12 169 THR A N 1
ATOM 1355 C CA . THR A 1 169 ? 18.920 9.961 5.046 1.00 81.12 169 THR A CA 1
ATOM 1356 C C . THR A 1 169 ? 17.419 10.203 4.992 1.00 81.12 169 THR A C 1
ATOM 1358 O O . THR A 1 169 ? 16.831 10.634 5.976 1.00 81.12 169 THR A O 1
ATOM 1361 N N . ASP A 1 170 ? 16.801 9.856 3.868 1.00 85.81 170 ASP A N 1
ATOM 1362 C CA . ASP A 1 170 ? 15.425 10.166 3.498 1.00 85.81 170 ASP A CA 1
ATOM 1363 C C . ASP A 1 170 ? 14.669 8.900 3.036 1.00 85.81 170 ASP A C 1
ATOM 1365 O O . ASP A 1 170 ? 14.028 8.914 1.980 1.00 85.81 170 ASP A O 1
ATOM 1369 N N . PRO A 1 171 ? 14.732 7.771 3.774 1.00 85.69 171 PRO A N 1
ATOM 1370 C CA . PRO A 1 171 ? 14.240 6.475 3.297 1.00 85.69 171 PRO A CA 1
ATOM 1371 C C . PRO A 1 171 ? 12.750 6.471 2.938 1.00 85.69 171 PRO A C 1
ATOM 1373 O O . PRO A 1 171 ? 12.332 5.679 2.099 1.00 85.69 171 PRO A O 1
ATOM 1376 N N . THR A 1 172 ? 11.957 7.335 3.575 1.00 88.12 172 THR A N 1
ATOM 1377 C CA . THR A 1 172 ? 10.494 7.392 3.448 1.00 88.12 172 THR A CA 1
ATOM 1378 C C . THR A 1 172 ? 9.988 8.453 2.473 1.00 88.12 172 THR A C 1
ATOM 1380 O O . THR A 1 172 ? 8.835 8.405 2.054 1.00 88.12 172 THR A O 1
ATOM 1383 N N . THR A 1 173 ? 10.818 9.433 2.117 1.00 87.38 173 THR A N 1
ATOM 1384 C CA . THR A 1 173 ? 10.429 10.565 1.257 1.00 87.38 173 THR A CA 1
ATOM 1385 C C . THR A 1 173 ? 11.146 10.541 -0.091 1.00 87.38 173 THR A C 1
ATOM 1387 O O . THR A 1 173 ? 10.636 11.086 -1.075 1.00 87.38 173 THR A O 1
ATOM 1390 N N . CYS A 1 174 ? 12.298 9.871 -0.174 1.00 86.19 174 CYS A N 1
ATOM 1391 C CA . CYS A 1 174 ? 13.062 9.730 -1.403 1.00 86.19 174 CYS A CA 1
ATOM 1392 C C . CYS A 1 174 ? 12.335 8.799 -2.381 1.00 86.19 174 CYS A C 1
ATOM 1394 O O . CYS A 1 174 ? 12.267 7.584 -2.192 1.00 86.19 174 CYS A O 1
ATOM 1396 N N . SER A 1 175 ? 11.754 9.393 -3.425 1.00 87.25 175 SER A N 1
ATOM 1397 C CA . SER A 1 175 ? 10.985 8.681 -4.444 1.00 87.25 175 SER A CA 1
ATOM 1398 C C . SER A 1 175 ? 10.975 9.424 -5.778 1.00 87.25 175 SER A C 1
ATOM 1400 O O . SER A 1 175 ? 10.874 10.653 -5.825 1.00 87.25 175 SER A O 1
ATOM 1402 N N . ALA A 1 176 ? 11.009 8.682 -6.879 1.00 86.00 176 ALA A N 1
ATOM 1403 C CA . ALA A 1 176 ? 10.957 9.214 -8.239 1.00 86.00 176 ALA A CA 1
ATOM 1404 C C . ALA A 1 176 ? 9.710 8.731 -8.981 1.00 86.00 176 ALA A C 1
ATOM 1406 O O . ALA A 1 176 ? 9.080 7.763 -8.569 1.00 86.00 176 ALA A O 1
ATOM 1407 N N . LEU A 1 177 ? 9.334 9.418 -10.062 1.00 88.81 177 LEU A N 1
ATOM 1408 C CA . LEU A 1 177 ? 8.250 8.952 -10.928 1.00 88.81 177 LEU A CA 1
ATOM 1409 C C . LEU A 1 177 ? 8.644 7.630 -11.583 1.00 88.81 177 LEU A C 1
ATOM 1411 O O . LEU A 1 177 ? 9.756 7.498 -12.096 1.00 88.81 177 LEU A O 1
ATOM 1415 N N . ALA A 1 178 ? 7.716 6.682 -11.567 1.00 88.19 178 ALA A N 1
ATOM 1416 C CA . ALA A 1 178 ? 7.874 5.409 -12.235 1.00 88.19 178 ALA A CA 1
ATOM 1417 C C . ALA A 1 178 ? 7.436 5.508 -13.696 1.00 88.19 178 ALA A C 1
ATOM 1419 O O . ALA A 1 178 ? 6.531 6.263 -14.069 1.00 88.19 178 ALA A O 1
ATOM 1420 N N . GLY A 1 179 ? 8.055 4.687 -14.527 1.00 87.44 179 GLY A N 1
ATOM 1421 C CA . GLY A 1 179 ? 7.738 4.612 -15.940 1.00 87.44 179 GLY A CA 1
ATOM 1422 C C . GLY A 1 179 ? 8.125 3.273 -16.526 1.00 87.44 179 GLY A C 1
ATOM 1423 O O . GLY A 1 179 ? 8.558 2.376 -15.814 1.00 87.44 179 GLY A O 1
ATOM 1424 N N . VAL A 1 180 ? 7.978 3.145 -17.833 1.00 84.81 180 VAL A N 1
ATOM 1425 C CA . VAL A 1 180 ? 8.641 2.097 -18.599 1.00 84.81 180 VAL A CA 1
ATOM 1426 C C . VAL A 1 180 ? 9.770 2.740 -19.380 1.00 84.81 180 VAL A C 1
ATOM 1428 O O . VAL A 1 180 ? 9.552 3.772 -20.015 1.00 84.81 180 VAL A O 1
ATOM 1431 N N . TYR A 1 181 ? 10.957 2.148 -19.328 1.00 82.44 181 TYR A N 1
ATOM 1432 C CA . TYR A 1 181 ? 12.164 2.689 -19.939 1.00 82.44 181 TYR A CA 1
ATOM 1433 C C . TYR A 1 181 ? 12.716 1.749 -21.016 1.00 82.44 181 TYR A C 1
ATOM 1435 O O . TYR A 1 181 ? 12.531 0.535 -20.957 1.00 82.44 181 TYR A O 1
ATOM 1443 N N . ASP A 1 182 ? 13.393 2.298 -22.021 1.00 78.81 182 ASP A N 1
ATOM 1444 C CA . ASP A 1 182 ? 14.175 1.483 -22.954 1.00 78.81 182 ASP A CA 1
ATOM 1445 C C . ASP A 1 182 ? 15.524 1.055 -22.339 1.00 78.81 182 ASP A C 1
ATOM 1447 O O . ASP A 1 182 ? 15.887 1.467 -21.235 1.00 78.81 182 ASP A O 1
ATOM 1451 N N . TYR A 1 183 ? 16.285 0.235 -23.069 1.00 74.88 183 TYR A N 1
ATOM 1452 C CA . TYR A 1 183 ? 17.577 -0.307 -22.622 1.00 74.88 183 TYR A CA 1
ATOM 1453 C C . TYR A 1 183 ? 18.670 0.755 -22.393 1.00 74.88 183 TYR A C 1
ATOM 1455 O O . TYR A 1 183 ? 19.695 0.454 -21.795 1.00 74.88 183 TYR A O 1
ATOM 1463 N N . ILE A 1 184 ? 18.480 1.990 -22.874 1.00 77.00 184 ILE A N 1
ATOM 1464 C CA . ILE A 1 184 ? 19.389 3.118 -22.609 1.00 77.00 184 ILE A CA 1
ATOM 1465 C C . ILE A 1 184 ? 18.833 4.074 -21.548 1.00 77.00 184 ILE A C 1
ATOM 1467 O O . ILE A 1 184 ? 19.388 5.151 -21.329 1.00 77.00 184 ILE A O 1
ATOM 1471 N N . GLY A 1 185 ? 17.736 3.701 -20.882 1.00 77.00 185 GLY A N 1
ATOM 1472 C CA . GLY A 1 185 ? 17.147 4.450 -19.780 1.00 77.00 185 GLY A CA 1
ATOM 1473 C C . GLY A 1 185 ? 16.285 5.643 -20.198 1.00 77.00 185 GLY A C 1
ATOM 1474 O O . GLY A 1 185 ? 16.005 6.495 -19.353 1.00 77.00 185 GLY A O 1
ATOM 1475 N N . ARG A 1 186 ? 15.834 5.736 -21.457 1.00 83.19 186 ARG A N 1
ATOM 1476 C CA . ARG A 1 186 ? 14.865 6.764 -21.878 1.00 83.19 186 ARG A CA 1
ATOM 1477 C C . ARG A 1 186 ? 13.441 6.333 -21.530 1.00 83.19 186 ARG A C 1
ATOM 1479 O O . ARG A 1 186 ? 13.087 5.183 -21.785 1.00 83.19 186 ARG A O 1
ATOM 1486 N N . PRO A 1 187 ? 12.598 7.232 -20.994 1.00 85.94 187 PRO A N 1
ATOM 1487 C CA . PRO A 1 187 ? 11.219 6.893 -20.676 1.00 85.94 187 PRO A CA 1
ATOM 1488 C C . PRO A 1 187 ? 10.399 6.700 -21.957 1.00 85.94 187 PRO A C 1
ATOM 1490 O O . PRO A 1 187 ? 10.267 7.616 -22.766 1.00 85.94 187 PRO A O 1
ATOM 1493 N N . LEU A 1 188 ? 9.821 5.512 -22.115 1.00 85.25 188 LEU A N 1
ATOM 1494 C CA . LEU A 1 188 ? 8.821 5.191 -23.133 1.00 85.25 188 LEU A CA 1
ATOM 1495 C C . LEU A 1 188 ? 7.432 5.659 -22.686 1.00 85.25 188 LEU A C 1
ATOM 1497 O O . LEU A 1 188 ? 6.670 6.213 -23.477 1.00 85.25 188 LEU A O 1
ATOM 1501 N N . ILE A 1 189 ? 7.112 5.455 -21.405 1.00 87.19 189 ILE A N 1
ATOM 1502 C CA . ILE A 1 189 ? 5.869 5.894 -20.759 1.00 87.19 189 ILE A CA 1
ATOM 1503 C C . ILE A 1 189 ? 6.210 6.312 -19.330 1.00 87.19 189 ILE A C 1
ATOM 1505 O O . ILE A 1 189 ? 6.942 5.604 -18.649 1.00 87.19 189 ILE A O 1
ATOM 1509 N N . ILE A 1 190 ? 5.649 7.419 -18.849 1.00 89.06 190 ILE A N 1
ATOM 1510 C CA . ILE A 1 190 ? 5.634 7.752 -17.418 1.00 89.06 190 ILE A CA 1
ATOM 1511 C C . ILE A 1 190 ? 4.238 7.458 -16.886 1.00 89.06 190 ILE A C 1
ATOM 1513 O O . ILE A 1 190 ? 3.249 7.854 -17.506 1.00 89.06 190 ILE A O 1
ATOM 1517 N N . ILE A 1 191 ? 4.155 6.755 -15.760 1.00 88.44 191 ILE A N 1
ATOM 1518 C CA . ILE A 1 191 ? 2.869 6.403 -15.166 1.00 88.44 191 ILE A CA 1
ATOM 1519 C C . ILE A 1 191 ? 2.434 7.542 -14.243 1.00 88.44 191 ILE A C 1
ATOM 1521 O O . ILE A 1 191 ? 3.188 7.911 -13.338 1.00 88.44 191 ILE A O 1
ATOM 1525 N N . PRO A 1 192 ? 1.229 8.101 -14.445 1.00 89.81 192 PRO A N 1
ATOM 1526 C CA . PRO A 1 192 ? 0.702 9.154 -13.588 1.00 89.81 192 PRO A CA 1
ATOM 1527 C C . PRO A 1 192 ? 0.722 8.748 -12.109 1.00 89.81 192 PRO A C 1
ATOM 1529 O O . PRO A 1 192 ? 0.212 7.688 -11.751 1.00 89.81 192 PRO A O 1
ATOM 1532 N N . ASN A 1 193 ? 1.387 9.574 -11.290 1.00 89.88 193 ASN A N 1
ATOM 1533 C CA . ASN A 1 193 ? 1.503 9.472 -9.829 1.00 89.88 193 ASN A CA 1
ATOM 1534 C C . ASN A 1 193 ? 1.884 8.093 -9.260 1.00 89.88 193 ASN A C 1
ATOM 1536 O O . ASN A 1 193 ? 1.702 7.837 -8.071 1.00 89.88 193 ASN A O 1
ATOM 1540 N N . PHE A 1 194 ? 2.484 7.231 -10.074 1.00 89.50 194 PHE A N 1
ATOM 1541 C CA . PHE A 1 194 ? 3.128 6.012 -9.616 1.00 89.50 194 PHE A CA 1
ATOM 1542 C C . PHE A 1 194 ? 4.595 6.327 -9.357 1.00 89.50 194 PHE A C 1
ATOM 1544 O O . PHE A 1 194 ? 5.259 6.956 -10.185 1.00 89.50 194 PHE A O 1
ATOM 1551 N N . ARG A 1 195 ? 5.109 5.931 -8.196 1.00 90.75 195 ARG A N 1
ATOM 1552 C CA . ARG A 1 195 ? 6.438 6.326 -7.735 1.00 90.75 195 ARG A CA 1
ATOM 1553 C C . ARG A 1 195 ? 7.247 5.126 -7.287 1.00 90.75 195 ARG A C 1
ATOM 1555 O O . ARG A 1 195 ? 6.712 4.173 -6.736 1.00 90.75 195 ARG A O 1
ATOM 1562 N N . VAL A 1 196 ? 8.554 5.200 -7.508 1.00 88.44 196 VAL A N 1
ATOM 1563 C CA . VAL A 1 196 ? 9.525 4.241 -6.984 1.00 88.44 196 VAL A CA 1
ATOM 1564 C C . VAL A 1 196 ? 10.257 4.881 -5.823 1.00 88.44 196 VAL A C 1
ATOM 1566 O O . VAL A 1 196 ? 10.895 5.921 -5.988 1.00 88.44 196 VAL A O 1
ATOM 1569 N N . GLY A 1 197 ? 10.116 4.283 -4.645 1.00 88.38 197 GLY A N 1
ATOM 1570 C CA . GLY A 1 197 ? 10.817 4.672 -3.428 1.00 88.38 197 GLY A CA 1
ATOM 1571 C C . GLY A 1 197 ? 11.932 3.691 -3.078 1.00 88.38 197 GLY A C 1
ATOM 1572 O O . GLY A 1 197 ? 12.115 2.663 -3.724 1.00 88.38 197 GLY A O 1
ATOM 1573 N N . CYS A 1 198 ? 12.646 3.986 -1.996 1.00 86.19 198 CYS A N 1
ATOM 1574 C CA . CYS A 1 198 ? 13.758 3.167 -1.511 1.00 86.19 198 CYS A CA 1
ATOM 1575 C C . CYS A 1 198 ? 13.367 1.716 -1.208 1.00 86.19 198 CYS A C 1
ATOM 1577 O O . CYS A 1 198 ? 14.126 0.783 -1.466 1.00 86.19 198 CYS A O 1
ATOM 1579 N N . TYR A 1 199 ? 12.161 1.522 -0.681 1.00 88.44 199 TYR A N 1
ATOM 1580 C CA . TYR A 1 199 ? 11.608 0.218 -0.338 1.00 88.44 199 TYR A CA 1
ATOM 1581 C C . TYR A 1 199 ? 10.254 0.036 -1.018 1.00 88.44 199 TYR A C 1
ATOM 1583 O O . TYR A 1 199 ? 9.580 1.010 -1.353 1.00 88.44 199 TYR A O 1
ATOM 1591 N N . VAL A 1 200 ? 9.812 -1.212 -1.183 1.00 88.25 200 VAL A N 1
ATOM 1592 C CA . VAL A 1 200 ? 8.508 -1.510 -1.803 1.00 88.25 200 VAL A CA 1
ATOM 1593 C C . VAL A 1 200 ? 7.347 -0.909 -0.998 1.00 88.25 200 VAL A C 1
ATOM 1595 O O . VAL A 1 200 ? 6.385 -0.417 -1.586 1.00 88.25 200 VAL A O 1
ATOM 1598 N N . ILE A 1 201 ? 7.458 -0.860 0.335 1.00 91.81 201 ILE A N 1
ATOM 1599 C CA . ILE A 1 201 ? 6.475 -0.182 1.197 1.00 91.81 201 ILE A CA 1
ATOM 1600 C C . ILE A 1 201 ? 6.385 1.306 0.837 1.00 91.81 201 ILE A C 1
ATOM 1602 O O . ILE A 1 201 ? 5.295 1.821 0.627 1.00 91.81 201 ILE A O 1
ATOM 1606 N N . GLU A 1 202 ? 7.524 1.980 0.677 1.00 91.62 202 GLU A N 1
ATOM 1607 C CA . GLU A 1 202 ? 7.577 3.410 0.340 1.00 91.62 202 GLU A CA 1
ATOM 1608 C C . GLU A 1 202 ? 7.149 3.682 -1.103 1.00 91.62 202 GLU A C 1
ATOM 1610 O O . GLU A 1 202 ? 6.486 4.674 -1.386 1.00 91.62 202 GLU A O 1
ATOM 1615 N N . THR A 1 203 ? 7.466 2.767 -2.016 1.00 90.62 203 THR A N 1
ATOM 1616 C CA . THR A 1 203 ? 6.954 2.752 -3.395 1.00 90.62 203 THR A CA 1
ATOM 1617 C C . THR A 1 203 ? 5.425 2.690 -3.383 1.00 90.62 203 THR A C 1
ATOM 1619 O O . THR A 1 203 ? 4.761 3.501 -4.023 1.00 90.62 203 THR A O 1
ATOM 1622 N N . THR A 1 204 ? 4.859 1.781 -2.586 1.00 91.75 204 THR A N 1
ATOM 1623 C CA . THR A 1 204 ? 3.409 1.623 -2.419 1.00 91.75 204 THR A CA 1
ATOM 1624 C C . THR A 1 204 ? 2.796 2.887 -1.822 1.00 91.75 204 THR A C 1
ATOM 1626 O O . THR A 1 204 ? 1.870 3.441 -2.397 1.00 91.75 204 THR A O 1
ATOM 1629 N N . PHE A 1 205 ? 3.348 3.396 -0.718 1.00 94.00 205 PHE A N 1
ATOM 1630 C CA . PHE A 1 205 ? 2.815 4.558 -0.003 1.00 94.00 205 PHE A CA 1
ATOM 1631 C C . PHE A 1 205 ? 2.923 5.851 -0.799 1.00 94.00 205 PHE A C 1
ATOM 1633 O O . PHE A 1 205 ? 2.042 6.689 -0.724 1.00 94.00 205 PHE A O 1
ATOM 1640 N N . SER A 1 206 ? 3.979 6.047 -1.580 1.00 92.44 206 SER A N 1
ATOM 1641 C CA . SER A 1 206 ? 4.153 7.281 -2.354 1.00 92.44 206 SER A CA 1
ATOM 1642 C C . SER A 1 206 ? 3.346 7.311 -3.659 1.00 92.44 206 SER A C 1
ATOM 1644 O O . SER A 1 206 ? 3.310 8.353 -4.316 1.00 92.44 206 SER A O 1
ATOM 1646 N N . SER A 1 207 ? 2.680 6.207 -4.015 1.00 93.12 207 SER A N 1
ATOM 1647 C CA . SER A 1 207 ? 1.945 6.046 -5.272 1.00 93.12 207 SER A CA 1
ATOM 1648 C C . SER A 1 207 ? 0.435 6.258 -5.135 1.00 93.12 207 SER A C 1
ATOM 1650 O O . SER A 1 207 ? -0.150 6.168 -4.052 1.00 93.12 207 SER A O 1
ATOM 1652 N N . THR A 1 208 ? -0.213 6.492 -6.275 1.00 92.44 208 THR A N 1
ATOM 1653 C CA . THR A 1 208 ? -1.659 6.322 -6.463 1.00 92.44 208 THR A CA 1
ATOM 1654 C C . THR A 1 208 ? -1.929 5.147 -7.407 1.00 92.44 208 THR A C 1
ATOM 1656 O O . THR A 1 208 ? -1.029 4.622 -8.066 1.00 92.44 208 THR A O 1
ATOM 1659 N N . ILE A 1 209 ? -3.191 4.733 -7.485 1.00 86.00 209 ILE A N 1
ATOM 1660 C CA . ILE A 1 209 ? -3.669 3.677 -8.391 1.00 86.00 209 ILE A CA 1
ATOM 1661 C C . ILE A 1 209 ? -4.476 4.257 -9.562 1.00 86.00 209 ILE A C 1
ATOM 1663 O O . ILE A 1 209 ? -5.216 3.541 -10.231 1.00 86.00 209 ILE A O 1
ATOM 1667 N N . GLU A 1 210 ? -4.338 5.554 -9.847 1.00 89.56 210 GLU A N 1
ATOM 1668 C CA . GLU A 1 210 ? -5.200 6.259 -10.806 1.00 89.56 210 GLU A CA 1
ATOM 1669 C C . GLU A 1 210 ? -5.126 5.688 -12.227 1.00 89.56 210 GLU A C 1
ATOM 1671 O O . GLU A 1 210 ? -6.119 5.671 -12.956 1.00 89.56 210 GLU A O 1
ATOM 1676 N N . CYS A 1 211 ? -3.960 5.164 -12.613 1.00 87.19 211 CYS A N 1
ATOM 1677 C CA . CYS A 1 211 ? -3.757 4.533 -13.911 1.00 87.19 211 CYS A CA 1
ATOM 1678 C C . CYS A 1 211 ? -4.698 3.331 -14.120 1.00 87.19 211 CYS A C 1
ATOM 1680 O O . CYS A 1 211 ? -5.121 3.084 -15.250 1.00 87.19 211 CYS A O 1
ATOM 1682 N N . PHE A 1 212 ? -5.093 2.640 -13.041 1.00 82.50 212 PHE A N 1
ATOM 1683 C CA . PHE A 1 212 ? -6.006 1.494 -13.094 1.00 82.50 212 PHE A CA 1
ATOM 1684 C C . PHE A 1 212 ? -7.433 1.860 -13.492 1.00 82.50 212 PHE A C 1
ATOM 1686 O O . PHE A 1 212 ? -8.152 1.016 -14.015 1.00 82.50 212 PHE A O 1
ATOM 1693 N N . TYR A 1 213 ? -7.804 3.130 -13.351 1.00 86.12 213 TYR A N 1
ATOM 1694 C CA . TYR A 1 213 ? -9.118 3.664 -13.703 1.00 86.12 213 TYR A CA 1
ATOM 1695 C C . TYR A 1 213 ? -9.094 4.493 -14.996 1.00 86.12 213 TYR A C 1
ATOM 1697 O O . TYR A 1 213 ? -10.100 5.083 -15.387 1.00 86.12 213 TYR A O 1
ATOM 1705 N N . ASN A 1 214 ? -7.940 4.579 -15.667 1.00 89.31 214 ASN A N 1
ATOM 1706 C CA . ASN A 1 214 ? -7.728 5.491 -16.784 1.00 89.31 214 ASN A CA 1
ATOM 1707 C C . ASN A 1 214 ? -7.480 4.739 -18.102 1.00 89.31 214 ASN A C 1
ATOM 1709 O O . ASN A 1 214 ? -6.421 4.143 -18.318 1.00 89.31 214 ASN A O 1
ATOM 1713 N N . GLN A 1 215 ? -8.430 4.846 -19.037 1.00 89.19 215 GLN A N 1
ATOM 1714 C CA . GLN A 1 215 ? -8.337 4.209 -20.356 1.00 89.19 215 GLN A CA 1
ATOM 1715 C C . GLN A 1 215 ? -7.106 4.656 -21.156 1.00 89.19 215 GLN A C 1
ATOM 1717 O O . GLN A 1 215 ? -6.499 3.846 -21.855 1.00 89.19 215 GLN A O 1
ATOM 1722 N N . THR A 1 216 ? -6.701 5.924 -21.056 1.00 90.88 216 THR A N 1
ATOM 1723 C CA . THR A 1 216 ? -5.501 6.429 -21.739 1.00 90.88 216 THR A CA 1
ATOM 1724 C C . THR A 1 216 ? -4.243 5.756 -21.199 1.00 90.88 216 THR A C 1
ATOM 1726 O O . THR A 1 216 ? -3.377 5.382 -21.988 1.00 90.88 216 THR A O 1
ATOM 1729 N N . CYS A 1 217 ? -4.160 5.533 -19.884 1.00 87.62 217 CYS A N 1
ATOM 1730 C CA . CYS A 1 217 ? -3.036 4.822 -19.278 1.00 87.62 217 CYS A CA 1
ATOM 1731 C C . CYS A 1 217 ? -2.952 3.369 -19.782 1.00 87.62 217 CYS A C 1
ATOM 1733 O O . CYS A 1 217 ? -1.904 2.935 -20.262 1.00 87.62 217 CYS A O 1
ATOM 1735 N N . PHE A 1 218 ? -4.083 2.652 -19.799 1.00 84.94 218 PHE A N 1
ATOM 1736 C CA . PHE A 1 218 ? -4.179 1.294 -20.357 1.00 84.94 218 PHE A CA 1
ATOM 1737 C C . PHE A 1 218 ? -3.797 1.230 -21.836 1.00 84.94 218 PHE A C 1
ATOM 1739 O O . PHE A 1 218 ? -3.075 0.327 -22.261 1.00 84.94 218 PHE A O 1
ATOM 1746 N N . ASN A 1 219 ? -4.243 2.206 -22.629 1.00 87.25 219 ASN A N 1
ATOM 1747 C CA . ASN A 1 219 ? -3.915 2.280 -24.050 1.00 87.25 219 ASN A CA 1
ATOM 1748 C C . ASN A 1 219 ? -2.405 2.431 -24.280 1.00 87.25 219 ASN A C 1
ATOM 1750 O O . ASN A 1 219 ? -1.884 1.876 -25.249 1.00 87.25 219 ASN A O 1
ATOM 1754 N N . SER A 1 220 ? -1.702 3.157 -23.406 1.00 86.50 220 SER A N 1
ATOM 1755 C CA . SER A 1 220 ? -0.243 3.290 -23.467 1.00 86.50 220 SER A CA 1
ATOM 1756 C C . SER A 1 220 ? 0.446 1.944 -23.232 1.00 86.50 220 SER A C 1
ATOM 1758 O O . SER A 1 220 ? 1.281 1.549 -24.044 1.00 86.50 220 SER A O 1
ATOM 1760 N N . PHE A 1 221 ? 0.036 1.188 -22.207 1.00 81.62 221 PHE A N 1
ATOM 1761 C CA . PHE A 1 221 ? 0.555 -0.165 -21.973 1.00 81.62 221 PHE A CA 1
ATOM 1762 C C . PHE A 1 221 ? 0.260 -1.119 -23.127 1.00 81.62 221 PHE A C 1
ATOM 1764 O O . PHE A 1 221 ? 1.152 -1.841 -23.560 1.00 81.62 221 PHE A O 1
ATOM 1771 N N . ASN A 1 222 ? -0.960 -1.095 -23.669 1.00 82.69 222 ASN A N 1
ATOM 1772 C CA . ASN A 1 222 ? -1.329 -1.958 -24.788 1.00 82.69 222 ASN A CA 1
ATOM 1773 C C . ASN A 1 222 ? -0.446 -1.708 -26.020 1.00 82.69 222 ASN A C 1
ATOM 1775 O O . ASN A 1 222 ? 0.051 -2.654 -26.626 1.00 82.69 222 ASN A O 1
ATOM 1779 N N . LYS A 1 223 ? -0.203 -0.435 -26.364 1.00 84.94 223 LYS A N 1
ATOM 1780 C CA . LYS A 1 223 ? 0.695 -0.067 -27.471 1.00 84.94 223 LYS A CA 1
ATOM 1781 C C . LYS A 1 223 ? 2.113 -0.582 -27.241 1.00 84.94 223 LYS A C 1
ATOM 1783 O O . LYS A 1 223 ? 2.699 -1.149 -28.159 1.00 84.94 223 LYS A O 1
ATOM 1788 N N . LEU A 1 224 ? 2.634 -0.397 -26.029 1.00 80.69 224 LEU A N 1
ATOM 1789 C CA . LEU A 1 224 ? 3.979 -0.820 -25.659 1.00 80.69 224 LEU A CA 1
ATOM 1790 C C . LEU A 1 224 ? 4.133 -2.347 -25.732 1.00 80.69 224 LEU A C 1
ATOM 1792 O O . LEU A 1 224 ? 4.983 -2.841 -26.468 1.00 80.69 224 LEU A O 1
ATOM 1796 N N . ILE A 1 225 ? 3.268 -3.094 -25.041 1.00 77.94 225 ILE A N 1
ATOM 1797 C CA . ILE A 1 225 ? 3.299 -4.565 -25.002 1.00 77.94 225 ILE A CA 1
ATOM 1798 C C . ILE A 1 225 ? 3.191 -5.140 -26.415 1.00 77.94 225 ILE A C 1
ATOM 1800 O O . ILE A 1 225 ? 3.962 -6.030 -26.782 1.00 77.94 225 ILE A O 1
ATOM 1804 N N . TYR A 1 226 ? 2.277 -4.601 -27.226 1.00 80.50 226 TYR A N 1
ATOM 1805 C CA . TYR A 1 226 ? 2.119 -5.023 -28.612 1.00 80.50 226 TYR A CA 1
ATOM 1806 C C . TYR A 1 226 ? 3.383 -4.758 -29.435 1.00 80.50 226 TYR A C 1
ATOM 1808 O O . TYR A 1 226 ? 3.806 -5.632 -30.185 1.00 80.50 226 TYR A O 1
ATOM 1816 N N . SER A 1 227 ? 4.017 -3.592 -29.269 1.00 80.00 227 SER A N 1
ATOM 1817 C CA . SER A 1 227 ? 5.236 -3.249 -30.009 1.00 80.00 227 SER A CA 1
ATOM 1818 C C . SER A 1 227 ? 6.436 -4.138 -29.669 1.00 80.00 227 SER A C 1
ATOM 1820 O O . SER A 1 227 ? 7.242 -4.419 -30.552 1.00 80.00 227 SER A O 1
ATOM 1822 N N . GLU A 1 228 ? 6.542 -4.609 -28.424 1.00 74.62 228 GLU A N 1
ATOM 1823 C CA . GLU A 1 228 ? 7.702 -5.381 -27.963 1.00 74.62 228 GLU A CA 1
ATOM 1824 C C . GLU A 1 228 ? 7.527 -6.898 -28.115 1.00 74.62 228 GLU A C 1
ATOM 1826 O O . GLU A 1 228 ? 8.505 -7.612 -28.324 1.00 74.62 228 GLU A O 1
ATOM 1831 N N . SER A 1 229 ? 6.292 -7.406 -28.041 1.00 73.56 229 SER A N 1
ATOM 1832 C CA . SER A 1 229 ? 6.024 -8.854 -27.987 1.00 73.56 229 SER A CA 1
ATOM 1833 C C . SER A 1 229 ? 5.036 -9.366 -29.038 1.00 73.56 229 SER A C 1
ATOM 1835 O O . SER A 1 229 ? 4.815 -10.573 -29.129 1.00 73.56 229 SER A O 1
ATOM 1837 N N . ASN A 1 230 ? 4.397 -8.477 -29.810 1.00 76.88 230 ASN A N 1
ATOM 1838 C CA . ASN A 1 230 ? 3.217 -8.773 -30.635 1.00 76.88 230 ASN A CA 1
ATOM 1839 C C . ASN A 1 230 ? 2.031 -9.390 -29.858 1.00 76.88 230 ASN A C 1
ATOM 1841 O O . ASN A 1 230 ? 1.050 -9.826 -30.467 1.00 76.88 230 ASN A O 1
ATOM 1845 N N . ALA A 1 231 ? 2.076 -9.415 -28.521 1.00 76.31 231 ALA A N 1
ATOM 1846 C CA . ALA A 1 231 ? 0.969 -9.860 -27.689 1.00 76.31 231 ALA A CA 1
ATOM 1847 C C . ALA A 1 231 ? -0.069 -8.745 -27.536 1.00 76.31 231 ALA A C 1
ATOM 1849 O O . ALA A 1 231 ? 0.253 -7.558 -27.474 1.00 76.31 231 ALA A O 1
ATOM 1850 N N . ARG A 1 232 ? -1.345 -9.125 -27.448 1.00 71.12 232 ARG A N 1
ATOM 1851 C CA . ARG A 1 232 ? -2.421 -8.178 -27.136 1.00 71.12 232 ARG A CA 1
ATOM 1852 C C . ARG A 1 232 ? -2.568 -8.069 -25.626 1.00 71.12 232 ARG A C 1
ATOM 1854 O O . ARG A 1 232 ? -2.765 -9.085 -24.964 1.00 71.12 232 ARG A O 1
ATOM 1861 N N . PHE A 1 233 ? -2.543 -6.849 -25.100 1.00 72.19 233 PHE A N 1
ATOM 1862 C CA . PHE A 1 233 ? -2.870 -6.595 -23.702 1.00 72.19 233 PHE A CA 1
ATOM 1863 C C . PHE A 1 233 ? -4.393 -6.644 -23.530 1.00 72.19 233 PHE A C 1
ATOM 1865 O O . PHE A 1 233 ? -5.094 -5.661 -23.767 1.00 72.19 233 PHE A O 1
ATOM 1872 N N . ASN A 1 234 ? -4.920 -7.820 -23.183 1.00 71.62 234 ASN A N 1
ATOM 1873 C CA . ASN A 1 234 ? -6.355 -8.016 -22.974 1.00 71.62 234 ASN A CA 1
ATOM 1874 C C . ASN A 1 234 ? -6.741 -7.679 -21.528 1.00 71.62 234 ASN A C 1
ATOM 1876 O O . ASN A 1 234 ? -6.998 -8.574 -20.724 1.00 71.62 234 ASN A O 1
ATOM 1880 N N . ALA A 1 235 ? -6.716 -6.392 -21.193 1.00 72.81 235 ALA A N 1
ATOM 1881 C CA . ALA A 1 235 ? -7.144 -5.892 -19.894 1.00 72.81 235 ALA A CA 1
ATOM 1882 C C . ALA A 1 235 ? -8.017 -4.643 -20.063 1.00 72.81 235 ALA A C 1
ATOM 1884 O O . ALA A 1 235 ? -7.794 -3.827 -20.960 1.00 72.81 235 ALA A O 1
ATOM 1885 N N . THR A 1 236 ? -9.008 -4.497 -19.190 1.00 79.94 236 THR A N 1
ATOM 1886 C CA . THR A 1 236 ? -9.915 -3.346 -19.142 1.00 79.94 236 THR A CA 1
ATOM 1887 C C . THR A 1 236 ? -9.634 -2.513 -17.895 1.00 79.94 236 THR A C 1
ATOM 1889 O O . THR A 1 236 ? -9.370 -3.104 -16.845 1.00 79.94 236 THR A O 1
ATOM 1892 N N . PRO A 1 237 ? -9.703 -1.171 -17.972 1.00 82.25 237 PRO A N 1
ATOM 1893 C CA . PRO A 1 237 ? -9.631 -0.336 -16.780 1.00 82.25 237 PRO A CA 1
ATOM 1894 C C . PRO A 1 237 ? -10.753 -0.667 -15.793 1.00 82.25 237 PRO A C 1
ATOM 1896 O O . PRO A 1 237 ? -11.850 -1.061 -16.196 1.00 82.25 237 PRO A O 1
ATOM 1899 N N . MET A 1 238 ? -10.481 -0.455 -14.510 1.00 82.06 238 MET A N 1
ATOM 1900 C CA . MET A 1 238 ? -11.473 -0.522 -13.442 1.00 82.06 238 MET A CA 1
ATOM 1901 C C . MET A 1 238 ? -12.486 0.620 -13.570 1.00 82.06 238 MET A C 1
ATOM 1903 O O . MET A 1 238 ? -12.176 1.703 -14.078 1.00 82.06 238 MET A O 1
ATOM 1907 N N . ILE A 1 239 ? -13.700 0.392 -13.068 1.00 83.69 239 ILE A N 1
ATOM 1908 C CA . ILE A 1 239 ? -14.763 1.399 -13.039 1.00 83.69 239 ILE A CA 1
ATOM 1909 C C . ILE A 1 239 ? -14.825 1.992 -11.637 1.00 83.69 239 ILE A C 1
ATOM 1911 O O . ILE A 1 239 ? -15.183 1.315 -10.678 1.00 83.69 239 ILE A O 1
ATOM 1915 N N . TRP A 1 240 ? -14.503 3.278 -11.523 1.00 85.06 240 TRP A N 1
ATOM 1916 C CA . TRP A 1 240 ? -14.671 4.003 -10.270 1.00 85.06 240 TRP A CA 1
ATOM 1917 C C . TRP A 1 240 ? -16.092 4.562 -10.151 1.00 85.06 240 TRP A C 1
ATOM 1919 O O . TRP A 1 240 ? -16.639 5.109 -11.110 1.00 85.06 240 TRP A O 1
ATOM 1929 N N . SER A 1 241 ? -16.668 4.464 -8.953 1.00 84.19 241 SER A N 1
ATOM 1930 C CA . SER A 1 241 ? -17.962 5.053 -8.618 1.00 84.19 241 SER A CA 1
ATOM 1931 C C . SER A 1 241 ? -17.969 5.575 -7.185 1.00 84.19 241 SER A C 1
ATOM 1933 O O . SER A 1 241 ? -17.563 4.881 -6.256 1.00 84.19 241 SER A O 1
ATOM 1935 N N . GLN A 1 242 ? -18.521 6.775 -6.996 1.00 82.50 242 GLN A N 1
ATOM 1936 C CA . GLN A 1 242 ? -18.729 7.374 -5.669 1.00 82.50 242 GLN A CA 1
ATOM 1937 C C . GLN A 1 242 ? -19.682 6.555 -4.787 1.00 82.50 242 GLN A C 1
ATOM 1939 O O . GLN A 1 242 ? -19.669 6.681 -3.566 1.00 82.50 242 GLN A O 1
ATOM 1944 N N . ASN A 1 243 ? -20.518 5.708 -5.396 1.00 81.38 243 ASN A N 1
ATOM 1945 C CA . ASN A 1 243 ? -21.455 4.873 -4.651 1.00 81.38 243 ASN A CA 1
ATOM 1946 C C . ASN A 1 243 ? -20.771 3.670 -3.997 1.00 81.38 243 ASN A C 1
ATOM 1948 O O . ASN A 1 243 ? -21.277 3.178 -2.987 1.00 81.38 243 ASN A O 1
ATOM 1952 N N . THR A 1 244 ? -19.658 3.198 -4.569 1.00 75.38 244 THR A N 1
ATOM 1953 C CA . THR A 1 244 ? -18.969 1.971 -4.149 1.00 75.38 244 THR A CA 1
ATOM 1954 C C . THR A 1 244 ? -17.661 2.240 -3.422 1.00 75.38 244 THR A C 1
ATOM 1956 O O . THR A 1 244 ? -17.319 1.449 -2.551 1.00 75.38 244 THR A O 1
ATOM 1959 N N . SER A 1 245 ? -16.969 3.345 -3.723 1.00 82.56 245 SER A N 1
ATOM 1960 C CA . SER A 1 245 ? -15.724 3.705 -3.044 1.00 82.56 245 SER A CA 1
ATOM 1961 C C . SER A 1 245 ? -15.755 5.112 -2.457 1.00 82.56 245 SER A C 1
ATOM 1963 O O . SER A 1 245 ? -16.207 6.063 -3.101 1.00 82.56 245 SER A O 1
ATOM 1965 N N . ARG A 1 246 ? -15.237 5.253 -1.232 1.00 86.31 246 ARG A N 1
ATOM 1966 C CA . ARG A 1 246 ? -14.989 6.558 -0.597 1.00 86.31 246 ARG A CA 1
ATOM 1967 C C . ARG A 1 246 ? -13.664 7.186 -1.030 1.00 86.31 246 ARG A C 1
ATOM 1969 O O . ARG A 1 246 ? -13.427 8.359 -0.743 1.00 86.31 246 ARG A O 1
ATOM 1976 N N . TYR A 1 247 ? -12.800 6.423 -1.697 1.00 86.38 247 TYR A N 1
ATOM 1977 C CA . TYR A 1 247 ? -11.502 6.888 -2.167 1.00 86.38 247 TYR A CA 1
ATOM 1978 C C . TYR A 1 247 ? -11.584 7.311 -3.632 1.00 86.38 247 TYR A C 1
ATOM 1980 O O . TYR A 1 247 ? -12.231 6.668 -4.460 1.00 86.38 247 TYR A O 1
ATOM 1988 N N . LEU A 1 248 ? -10.925 8.418 -3.969 1.00 91.75 248 LEU A N 1
ATOM 1989 C CA . LEU A 1 248 ? -10.744 8.804 -5.364 1.00 91.75 248 LEU A CA 1
ATOM 1990 C C . LEU A 1 248 ? -9.610 7.960 -5.964 1.00 91.75 248 LEU A C 1
ATOM 1992 O O . LEU A 1 248 ? -8.677 7.605 -5.245 1.00 91.75 248 LEU A O 1
ATOM 1996 N N . PRO A 1 249 ? -9.589 7.714 -7.285 1.00 89.44 249 PRO A N 1
ATOM 1997 C CA . PRO A 1 249 ? -8.454 7.047 -7.931 1.00 89.44 249 PRO A CA 1
ATOM 1998 C C . PRO A 1 249 ? -7.109 7.755 -7.693 1.00 89.44 249 PRO A C 1
ATOM 2000 O O . PRO A 1 249 ? -6.054 7.125 -7.699 1.00 89.44 249 PRO A O 1
ATOM 2003 N N . THR A 1 250 ? -7.154 9.070 -7.465 1.00 93.69 250 THR A N 1
ATOM 2004 C CA . THR A 1 250 ? -6.008 9.935 -7.156 1.00 93.69 250 THR A CA 1
ATOM 2005 C C . THR A 1 250 ? -5.620 9.934 -5.676 1.00 93.69 250 THR A C 1
ATOM 2007 O O . THR A 1 250 ? -4.626 10.562 -5.310 1.00 93.69 250 THR A O 1
ATOM 2010 N N . THR A 1 251 ? -6.387 9.269 -4.805 1.00 92.38 251 THR A N 1
ATOM 2011 C CA . THR A 1 251 ? -6.045 9.146 -3.390 1.00 92.38 251 THR A CA 1
ATOM 2012 C C . THR A 1 251 ? -4.739 8.372 -3.248 1.00 92.38 251 THR A C 1
ATOM 2014 O O . THR A 1 251 ? -4.519 7.339 -3.882 1.00 92.38 251 THR A O 1
ATOM 2017 N N . ASN A 1 252 ? -3.853 8.897 -2.406 1.00 94.00 252 ASN A N 1
ATOM 2018 C CA . ASN A 1 252 ? -2.594 8.251 -2.099 1.00 94.00 252 ASN A CA 1
ATOM 2019 C C . ASN A 1 252 ? -2.845 6.922 -1.364 1.00 94.00 252 ASN A C 1
ATOM 2021 O O . ASN A 1 252 ? -3.656 6.846 -0.438 1.00 94.00 252 ASN A O 1
ATOM 2025 N N . VAL A 1 253 ? -2.134 5.876 -1.774 1.00 93.06 253 VAL A N 1
ATOM 2026 C CA . VAL A 1 253 ? -2.319 4.523 -1.241 1.00 93.06 253 VAL A CA 1
ATOM 2027 C C . VAL A 1 253 ? -2.023 4.439 0.261 1.00 93.06 253 VAL A C 1
ATOM 2029 O O . VAL A 1 253 ? -2.690 3.679 0.960 1.00 93.06 253 VAL A O 1
ATOM 2032 N N . GLN A 1 254 ? -1.098 5.248 0.789 1.00 95.38 254 GLN A N 1
ATOM 2033 C CA . GLN A 1 254 ? -0.854 5.347 2.230 1.00 95.38 254 GLN A CA 1
ATOM 2034 C C . GLN A 1 254 ? -2.139 5.707 2.981 1.00 95.38 254 GLN A C 1
ATOM 2036 O O . GLN A 1 254 ? -2.471 5.043 3.953 1.00 95.38 254 GLN A O 1
ATOM 2041 N N . THR A 1 255 ? -2.906 6.691 2.501 1.00 94.75 255 THR A N 1
ATOM 2042 C CA . THR A 1 255 ? -4.170 7.103 3.134 1.00 94.75 255 THR A CA 1
ATOM 2043 C C . THR A 1 255 ? -5.202 5.975 3.147 1.00 94.75 255 THR A C 1
ATOM 2045 O O . THR A 1 255 ? -5.955 5.837 4.109 1.00 94.75 255 THR A O 1
ATOM 2048 N N . ILE A 1 256 ? -5.235 5.152 2.097 1.00 92.19 256 ILE A N 1
ATOM 2049 C CA . ILE A 1 256 ? -6.126 3.988 2.016 1.00 92.19 256 ILE A CA 1
ATOM 2050 C C . ILE A 1 256 ? -5.705 2.943 3.062 1.00 92.19 256 ILE A C 1
ATOM 2052 O O . ILE A 1 256 ? -6.531 2.486 3.850 1.00 92.19 256 ILE A O 1
ATOM 2056 N N . ILE A 1 257 ? -4.409 2.619 3.121 1.00 93.25 257 ILE A N 1
ATOM 2057 C CA . ILE A 1 257 ? -3.837 1.635 4.054 1.00 93.25 257 ILE A CA 1
ATOM 2058 C C . ILE A 1 257 ? -3.991 2.081 5.511 1.00 93.25 257 ILE A C 1
ATOM 2060 O O . ILE A 1 257 ? -4.441 1.301 6.343 1.00 93.25 257 ILE A O 1
ATOM 2064 N N . GLU A 1 258 ? -3.676 3.337 5.832 1.00 95.25 258 GLU A N 1
ATOM 2065 C CA . GLU A 1 258 ? -3.797 3.909 7.183 1.00 95.25 258 GLU A CA 1
ATOM 2066 C C . GLU A 1 258 ? -5.236 3.898 7.714 1.00 95.25 258 GLU A C 1
ATOM 2068 O O . GLU A 1 258 ? -5.458 4.003 8.918 1.00 95.25 258 GLU A O 1
ATOM 2073 N N . GLN A 1 259 ? -6.211 3.735 6.822 1.00 92.50 259 GLN A N 1
ATOM 2074 C CA . GLN A 1 259 ? -7.630 3.593 7.128 1.00 92.50 259 GLN A CA 1
ATOM 2075 C C . GLN A 1 259 ? -8.125 2.150 6.938 1.00 92.50 259 GLN A C 1
ATOM 2077 O O . GLN A 1 259 ? -9.298 1.926 6.629 1.00 92.50 259 GLN A O 1
ATOM 2082 N N . LEU A 1 260 ? -7.225 1.177 7.127 1.00 90.25 260 LEU A N 1
ATOM 2083 C CA . LEU A 1 260 ? -7.476 -0.269 7.072 1.00 90.25 260 LEU A CA 1
ATOM 2084 C C . LEU A 1 260 ? -7.972 -0.782 5.714 1.00 90.25 260 LEU A C 1
ATOM 2086 O O . LEU A 1 260 ? -8.464 -1.904 5.630 1.00 90.25 260 LEU A O 1
ATOM 2090 N N . MET A 1 261 ? -7.865 0.031 4.657 1.00 86.75 261 MET A N 1
ATOM 2091 C CA . MET A 1 261 ? -8.398 -0.275 3.325 1.00 86.75 261 MET A CA 1
ATOM 2092 C C . MET A 1 261 ? -9.910 -0.571 3.340 1.00 86.75 261 MET A C 1
ATOM 2094 O O . MET A 1 261 ? -10.413 -1.317 2.505 1.00 86.75 261 MET A O 1
ATOM 2098 N N . ILE A 1 262 ? -10.634 0.007 4.305 1.00 83.75 262 ILE A N 1
ATOM 2099 C CA . ILE A 1 262 ? -12.078 -0.173 4.476 1.00 83.75 262 ILE A CA 1
ATOM 2100 C C . ILE A 1 262 ? -12.828 0.882 3.665 1.00 83.75 262 ILE A C 1
ATOM 2102 O O . ILE A 1 262 ? -12.539 2.076 3.775 1.00 83.75 262 ILE A O 1
ATOM 2106 N N . GLU A 1 263 ? -13.847 0.458 2.919 1.00 83.19 263 GLU A N 1
ATOM 2107 C CA . GLU A 1 263 ? -14.763 1.378 2.238 1.00 83.19 263 GLU A CA 1
ATOM 2108 C C . GLU A 1 263 ? -15.822 1.957 3.181 1.00 83.19 263 GLU A C 1
ATOM 2110 O O . GLU A 1 263 ? -16.062 3.167 3.181 1.00 83.19 263 GLU A O 1
ATOM 2115 N N . ARG A 1 264 ? -16.443 1.113 4.016 1.00 80.25 264 ARG A N 1
ATOM 2116 C CA . ARG A 1 264 ? -17.434 1.511 5.028 1.00 80.25 264 ARG A CA 1
ATOM 2117 C C . ARG A 1 264 ? -17.370 0.593 6.244 1.00 80.25 264 ARG A C 1
ATOM 2119 O O . ARG A 1 264 ? -17.165 -0.609 6.095 1.00 80.25 264 ARG A O 1
ATOM 2126 N N . TRP A 1 265 ? -17.578 1.168 7.423 1.00 80.06 265 TRP A N 1
ATOM 2127 C CA . TRP A 1 265 ? -17.943 0.407 8.613 1.00 80.06 265 TRP A CA 1
ATOM 2128 C C . TRP A 1 265 ? -19.455 0.206 8.599 1.00 80.06 265 TRP A C 1
ATOM 2130 O O . TRP A 1 265 ? -20.181 1.111 8.197 1.00 80.06 265 TRP A O 1
ATOM 2140 N N . ASN A 1 266 ? -19.908 -0.976 8.994 1.00 77.06 266 ASN A N 1
ATOM 2141 C CA . ASN A 1 266 ? -21.316 -1.218 9.267 1.00 77.06 266 ASN A CA 1
ATOM 2142 C C . ASN A 1 266 ? -21.488 -1.284 10.785 1.00 77.06 266 ASN A C 1
ATOM 2144 O O . ASN A 1 266 ? -21.087 -2.252 11.434 1.00 77.06 266 ASN A O 1
ATOM 2148 N N . ASP A 1 267 ? -22.007 -0.192 11.320 1.00 72.56 267 ASP A N 1
ATOM 2149 C CA . ASP A 1 267 ? -22.158 0.134 12.731 1.00 72.56 267 ASP A CA 1
ATOM 2150 C C . ASP A 1 267 ? -23.635 0.289 13.122 1.00 72.56 267 ASP A C 1
ATOM 2152 O O . ASP A 1 267 ? -23.976 1.075 14.004 1.00 72.56 267 ASP A O 1
ATOM 2156 N N . GLU A 1 268 ? -24.528 -0.462 12.470 1.00 74.12 268 GLU A N 1
ATOM 2157 C CA . GLU A 1 268 ? -25.951 -0.477 12.810 1.00 74.12 268 GLU A CA 1
ATOM 2158 C C . GLU A 1 268 ? -26.178 -0.918 14.268 1.00 74.12 268 GLU A C 1
ATOM 2160 O O . GLU A 1 268 ? -25.948 -2.069 14.642 1.00 74.12 268 GLU A O 1
ATOM 2165 N N . ILE A 1 269 ? -26.670 0.015 15.087 1.00 72.25 269 ILE A N 1
ATOM 2166 C CA . ILE A 1 269 ? -27.030 -0.196 16.492 1.00 72.25 269 ILE A CA 1
ATOM 2167 C C . ILE A 1 269 ? -28.543 -0.404 16.582 1.00 72.25 269 ILE A C 1
ATOM 2169 O O . ILE A 1 269 ? -29.320 0.440 16.137 1.00 72.25 269 ILE A O 1
ATOM 2173 N N . SER A 1 270 ? -28.973 -1.498 17.213 1.00 76.31 270 SER A N 1
ATOM 2174 C CA . SER A 1 270 ? -30.393 -1.791 17.433 1.00 76.31 270 SER A CA 1
ATOM 2175 C C . SER A 1 270 ? -30.710 -1.924 18.920 1.00 76.31 270 SER A C 1
ATOM 2177 O O . SER A 1 270 ? -30.317 -2.893 19.570 1.00 76.31 270 SER A O 1
ATOM 2179 N N . PHE A 1 271 ? -31.462 -0.955 19.454 1.00 69.00 271 PHE A N 1
ATOM 2180 C CA . PHE A 1 271 ? -31.987 -1.001 20.825 1.00 69.00 271 PHE A CA 1
ATOM 2181 C C . PHE A 1 271 ? -32.932 -2.193 21.023 1.00 69.00 271 PHE A C 1
ATOM 2183 O O . PHE A 1 271 ? -32.838 -2.901 22.022 1.00 69.00 271 PHE A O 1
ATOM 2190 N N . GLU A 1 272 ? -33.829 -2.435 20.062 1.00 70.38 272 GLU A N 1
ATOM 2191 C CA . GLU A 1 272 ? -34.797 -3.533 20.137 1.00 70.38 272 GLU A CA 1
ATOM 2192 C C . GLU A 1 272 ? -34.104 -4.894 20.110 1.00 70.38 272 GLU A C 1
ATOM 2194 O O . GLU A 1 272 ? -34.427 -5.748 20.928 1.00 70.38 272 GLU A O 1
ATOM 2199 N N . SER A 1 273 ? -33.116 -5.086 19.229 1.00 68.81 273 SER A N 1
ATOM 2200 C CA . SER A 1 273 ? -32.350 -6.338 19.181 1.00 68.81 273 SER A CA 1
ATOM 2201 C C . SER A 1 273 ? -31.549 -6.568 20.463 1.00 68.81 273 SER A C 1
ATOM 2203 O O . SER A 1 273 ? -31.374 -7.709 20.865 1.00 68.81 273 SER A O 1
ATOM 2205 N N . TYR A 1 274 ? -31.082 -5.499 21.116 1.00 64.06 274 TYR A N 1
ATOM 2206 C CA . TYR A 1 274 ? -30.294 -5.588 22.346 1.00 64.06 274 TYR A CA 1
ATOM 2207 C C . TYR A 1 274 ? -31.125 -5.983 23.582 1.00 64.06 274 TYR A C 1
ATOM 2209 O O . TYR A 1 274 ? -30.605 -6.643 24.478 1.00 64.06 274 TYR A O 1
ATOM 2217 N N . PHE A 1 275 ? -32.397 -5.571 23.667 1.00 65.75 275 PHE A N 1
ATOM 2218 C CA . PHE A 1 275 ? -33.247 -5.804 24.849 1.00 65.75 275 PHE A CA 1
ATOM 2219 C C . PHE A 1 275 ? -34.342 -6.875 24.668 1.00 65.75 275 PHE A C 1
ATOM 2221 O O . PHE A 1 275 ? -35.024 -7.178 25.646 1.00 65.75 275 PHE A O 1
ATOM 2228 N N . ASN A 1 276 ? -34.528 -7.437 23.465 1.00 63.66 276 ASN A N 1
ATOM 2229 C CA . ASN A 1 276 ? -35.564 -8.446 23.173 1.00 63.66 276 ASN A CA 1
ATOM 2230 C C . ASN A 1 276 ? -35.048 -9.902 23.056 1.00 63.66 276 ASN A C 1
ATOM 2232 O O . ASN A 1 276 ? -35.806 -10.763 22.601 1.00 63.66 276 ASN A O 1
ATOM 2236 N N . GLU A 1 277 ? -33.808 -10.192 23.463 1.00 49.75 277 GLU A N 1
ATOM 2237 C CA . GLU A 1 277 ? -33.344 -11.566 23.758 1.00 49.75 277 GLU A CA 1
ATOM 2238 C C . GLU A 1 277 ? -33.495 -11.911 25.247 1.00 49.75 277 GLU A C 1
ATOM 2240 O O . GLU A 1 277 ? -33.837 -13.081 25.540 1.00 49.75 277 GLU A O 1
#

Radius of gyration: 25.39 Å; chains: 1; bounding box: 76×30×89 Å